Protein AF-A0A4D9D2J3-F1 (afdb_monomer)

Organism: NCBI:txid1027361

Mean predicted aligned error: 10.5 Å

Solvent-accessible surface area (backbone atoms only — not comparable to full-atom values): 19963 Å² total; per-residue (Å²): 134,83,70,58,19,51,75,36,58,69,88,60,53,42,81,40,73,43,77,56,93,74,85,77,64,80,55,57,46,27,25,31,37,77,36,53,56,81,37,70,66,39,41,37,40,51,75,71,68,57,60,50,67,75,36,67,41,36,35,30,20,54,47,17,19,71,40,73,66,21,34,33,39,65,46,96,87,52,28,35,35,34,44,51,47,62,33,65,68,32,70,39,62,64,57,64,56,72,51,42,50,38,27,37,41,32,27,48,50,58,59,78,52,44,66,56,41,46,21,52,43,40,42,71,42,40,26,32,44,34,40,24,40,52,88,69,37,67,73,68,52,74,73,31,63,59,76,73,35,73,62,57,47,47,51,36,45,50,52,8,23,17,58,58,57,54,30,77,70,51,50,76,45,81,45,76,45,42,72,56,42,58,72,73,42,39,55,80,78,49,31,84,64,85,64,95,71,85,62,99,51,58,52,44,38,39,42,34,31,56,52,74,82,60,83,89,78,45,98,79,68,76,87,36,38,79,91,71,65,73,66,85,60,85,78,72,92,76,66,93,78,55,85,60,46,61,35,56,64,32,36,39,39,36,39,47,24,90,79,39,67,47,83,64,64,52,56,50,54,41,45,77,69,63,31,45,67,26,38,94,54,94,66,89,67,54,61,82,57,42,51,62,52,52,50,54,53,51,51,51,55,52,50,53,49,52,51,55,47,54,54,55,53,57,69,69,68,62,80,76,85,80,73,82,78,79,81,85,79,86,84,79,88,83,88,84,80,87,82,83,90,86,134

Nearest PDB structures (foldseek):
  5o96-assembly4_G  TM=7.467E-01  e=1.071E-14  Legionella pneumophila
  5vm8-assembly3_A  TM=7.515E-01  e=1.394E-13  Neisseria gonorrhoeae
  4e8b-assembly1_A  TM=7.123E-01  e=2.012E-13  Escherichia coli K-12
  1vhy-assembly3_A  TM=7.040E-01  e=5.348E-13  Haemophilus influenzae
  1vhy-assembly3_B  TM=6.504E-01  e=7.866E-12  Haemophilus influenzae

Structure (mmCIF, N/CA/C/O backbone):
data_AF-A0A4D9D2J3-F1
#
_entry.id   AF-A0A4D9D2J3-F1
#
loop_
_atom_site.group_PDB
_atom_site.id
_atom_site.type_symbol
_atom_site.label_atom_id
_atom_site.label_alt_id
_atom_site.label_comp_id
_atom_site.label_asym_id
_atom_site.label_entity_id
_atom_site.label_seq_id
_atom_site.pdbx_PDB_ins_code
_atom_site.Cartn_x
_atom_site.Cartn_y
_atom_site.Cartn_z
_atom_site.occupancy
_atom_site.B_iso_or_equiv
_atom_site.auth_seq_id
_atom_site.auth_comp_id
_atom_site.auth_asym_id
_atom_site.auth_atom_id
_atom_site.pdbx_PDB_model_num
ATOM 1 N N . MET A 1 1 ? -18.167 -6.801 2.656 1.00 57.78 1 MET A N 1
ATOM 2 C CA . MET A 1 1 ? -16.837 -7.215 3.155 1.00 57.78 1 MET A CA 1
ATOM 3 C C . MET A 1 1 ? -16.799 -6.984 4.656 1.00 57.78 1 MET A C 1
ATOM 5 O O . MET A 1 1 ? -17.321 -5.958 5.062 1.00 57.78 1 MET A O 1
ATOM 9 N N . ARG A 1 2 ? -16.289 -7.925 5.466 1.00 77.00 2 ARG A N 1
ATOM 10 C CA . ARG A 1 2 ? -16.087 -7.748 6.919 1.00 77.00 2 ARG A CA 1
ATOM 11 C C . ARG A 1 2 ? -14.792 -6.954 7.118 1.00 77.00 2 ARG A C 1
ATOM 13 O O . ARG A 1 2 ? -13.753 -7.435 6.681 1.00 77.00 2 ARG A O 1
ATOM 20 N N . LEU A 1 3 ? -14.854 -5.759 7.706 1.00 79.06 3 LEU A N 1
ATOM 21 C CA . LEU A 1 3 ? -13.655 -4.995 8.048 1.00 79.06 3 LEU A CA 1
ATOM 22 C C . LEU A 1 3 ? -12.942 -5.737 9.181 1.00 79.06 3 LEU A C 1
ATOM 24 O O . LEU A 1 3 ? -13.585 -6.164 10.141 1.00 79.06 3 LEU A O 1
ATOM 28 N N . ASN A 1 4 ? -11.631 -5.934 9.051 1.00 86.44 4 ASN A N 1
ATOM 29 C CA . ASN A 1 4 ? -10.834 -6.577 10.096 1.00 86.44 4 ASN A CA 1
ATOM 30 C C . ASN A 1 4 ? -10.580 -5.593 11.249 1.00 86.44 4 ASN A C 1
ATOM 32 O O . ASN A 1 4 ? -10.653 -5.980 12.413 1.00 86.44 4 ASN A O 1
ATOM 36 N N . ARG A 1 5 ? -10.355 -4.313 10.922 1.00 94.50 5 ARG A N 1
ATOM 37 C CA . ARG A 1 5 ? -10.185 -3.214 11.878 1.00 94.50 5 ARG A CA 1
ATOM 38 C C . ARG A 1 5 ? -10.908 -1.952 11.405 1.00 94.50 5 ARG A C 1
ATOM 40 O O . ARG A 1 5 ? -10.785 -1.564 10.243 1.00 94.50 5 ARG A O 1
ATOM 47 N N . LEU A 1 6 ? -11.640 -1.305 12.308 1.00 95.94 6 LEU A N 1
ATOM 48 C CA . LEU A 1 6 ? -12.202 0.029 12.082 1.00 95.94 6 LEU A CA 1
ATOM 49 C C . LEU A 1 6 ? -11.095 1.066 12.280 1.00 95.94 6 LEU A C 1
ATOM 51 O O . LEU A 1 6 ? -10.394 1.021 13.288 1.00 95.94 6 LEU A O 1
ATOM 55 N N . LEU A 1 7 ? -10.923 1.969 11.324 1.00 96.69 7 LEU A N 1
ATOM 56 C CA . LEU A 1 7 ? -9.865 2.974 11.366 1.00 96.69 7 LEU A CA 1
ATOM 57 C C . LEU A 1 7 ? -10.453 4.377 11.520 1.00 96.69 7 LEU A C 1
ATOM 59 O O . LEU A 1 7 ? -11.546 4.662 11.019 1.00 96.69 7 LEU A O 1
ATOM 63 N N . PHE A 1 8 ? -9.711 5.215 12.236 1.00 96.19 8 PHE A N 1
ATOM 64 C CA . PHE A 1 8 ? -10.086 6.577 12.600 1.00 96.19 8 PHE A CA 1
ATOM 65 C C . PHE A 1 8 ? -8.920 7.523 12.340 1.00 96.19 8 PHE A C 1
ATOM 67 O O . PHE A 1 8 ? -7.763 7.144 12.539 1.00 96.19 8 PHE A O 1
ATOM 74 N N . GLU A 1 9 ? -9.215 8.744 11.914 1.00 95.00 9 GLU A N 1
ATOM 75 C CA . GLU A 1 9 ? -8.243 9.834 11.973 1.00 95.00 9 GLU A CA 1
ATOM 76 C C . GLU A 1 9 ? -8.083 10.302 13.431 1.00 95.00 9 GLU A C 1
ATOM 78 O O . GLU A 1 9 ? -8.965 10.091 14.271 1.00 95.00 9 GLU A O 1
ATOM 83 N N . ALA A 1 10 ? -6.948 10.921 13.759 1.00 93.31 10 ALA A N 1
ATOM 84 C CA . ALA A 1 10 ? -6.666 11.355 15.129 1.00 93.31 10 ALA A CA 1
ATOM 85 C C . ALA A 1 10 ? -7.675 12.410 15.618 1.00 93.31 10 ALA A C 1
ATOM 87 O O . ALA A 1 10 ? -8.034 12.431 16.792 1.00 93.31 10 ALA A O 1
ATOM 88 N N . GLU A 1 11 ? -8.180 13.242 14.708 1.00 93.25 11 GLU A N 1
ATOM 89 C CA . GLU A 1 11 ? -9.154 14.300 14.978 1.00 93.25 11 GLU A CA 1
ATOM 90 C C . GLU A 1 11 ? -10.554 13.755 15.305 1.00 93.25 11 GLU A C 1
ATOM 92 O O . GLU A 1 11 ? -11.378 14.471 15.870 1.00 93.25 11 GLU A O 1
ATOM 97 N N . GLU A 1 12 ? -10.835 12.489 14.977 1.00 94.50 12 GLU A N 1
ATOM 98 C CA . GLU A 1 12 ? -12.096 11.822 15.330 1.00 94.50 12 GLU A CA 1
ATOM 99 C C . GLU A 1 12 ? -12.101 11.311 16.784 1.00 94.50 12 GLU A C 1
ATOM 101 O O . GLU A 1 12 ? -13.145 10.904 17.309 1.00 94.50 12 GLU A O 1
ATOM 106 N N . ILE A 1 13 ? -10.938 11.320 17.445 1.00 93.94 13 ILE A N 1
ATOM 107 C CA . ILE A 1 13 ? -10.749 10.798 18.796 1.00 93.94 13 ILE A CA 1
ATOM 108 C C . ILE A 1 13 ? -11.082 11.881 19.822 1.00 93.94 13 ILE A C 1
ATOM 110 O O . ILE A 1 13 ? -10.427 12.916 19.913 1.00 93.94 13 ILE A O 1
ATOM 114 N N . ASN A 1 14 ? -12.086 11.610 20.653 1.00 93.00 14 ASN A N 1
ATOM 115 C CA . ASN A 1 14 ? -12.461 12.458 21.777 1.00 93.00 14 ASN A CA 1
ATOM 116 C C . ASN A 1 14 ? -11.801 11.936 23.056 1.00 93.00 14 ASN A C 1
ATOM 118 O O . ASN A 1 14 ? -11.815 10.733 23.321 1.00 93.00 14 ASN A O 1
ATOM 122 N N . LEU A 1 15 ? -11.258 12.840 23.869 1.00 90.06 15 LEU A N 1
ATOM 123 C CA . LEU A 1 15 ? -10.595 12.499 25.127 1.00 90.06 15 LEU A CA 1
ATOM 124 C C . LEU A 1 15 ? -11.537 12.737 26.304 1.00 90.06 15 LEU A C 1
ATOM 126 O O . LEU A 1 15 ? -12.191 13.775 26.404 1.00 90.06 15 LEU A O 1
ATOM 130 N N . THR A 1 16 ? -11.605 11.764 27.206 1.00 85.44 16 THR A N 1
ATOM 131 C CA . THR A 1 16 ? -12.372 11.863 28.449 1.00 85.44 16 THR A CA 1
ATOM 132 C C . THR A 1 16 ? -11.492 11.485 29.627 1.00 85.44 16 THR A C 1
ATOM 134 O O . THR A 1 16 ? -10.789 10.479 29.588 1.00 85.44 16 THR A O 1
ATOM 137 N N . LEU A 1 17 ? -11.526 12.279 30.694 1.00 76.00 17 LEU A N 1
ATOM 138 C CA . LEU A 1 17 ? -10.825 11.939 31.928 1.00 76.00 17 LEU A CA 1
ATOM 139 C C . LEU A 1 17 ? -11.629 10.864 32.660 1.00 76.00 17 LEU A C 1
ATOM 141 O O . LEU A 1 17 ? -12.773 11.104 33.057 1.00 76.00 17 LEU A O 1
ATOM 145 N N . ARG A 1 18 ? -11.047 9.678 32.867 1.00 62.19 18 ARG A N 1
ATOM 146 C CA . ARG A 1 18 ? -11.613 8.748 33.847 1.00 62.19 18 ARG A CA 1
ATOM 147 C C . ARG A 1 18 ? -11.320 9.295 35.237 1.00 62.19 18 ARG A C 1
ATOM 149 O O . ARG A 1 18 ? -10.161 9.412 35.627 1.00 62.19 18 ARG A O 1
ATOM 156 N N . ASN A 1 19 ? -12.370 9.604 35.997 1.00 53.84 19 ASN A N 1
ATOM 157 C CA . ASN A 1 19 ? -12.210 9.874 37.422 1.00 53.84 19 ASN A CA 1
ATOM 158 C C . ASN A 1 19 ? -11.648 8.609 38.092 1.00 53.84 19 ASN A C 1
ATOM 160 O O . ASN A 1 19 ? -12.265 7.545 37.960 1.00 53.84 19 ASN A O 1
ATOM 164 N N . PRO A 1 20 ? -10.502 8.689 38.790 1.00 53.62 20 PRO A N 1
ATOM 165 C CA . PRO A 1 20 ? -9.948 7.539 39.487 1.00 53.62 20 PRO A CA 1
ATOM 166 C C . PRO A 1 20 ? -10.942 7.113 40.568 1.00 53.62 20 PRO A C 1
ATOM 168 O O . PRO A 1 20 ? -11.231 7.886 41.481 1.00 53.62 20 PRO A O 1
ATOM 171 N N . GLN A 1 21 ? -11.475 5.891 40.478 1.00 53.75 21 GLN A N 1
ATOM 172 C CA . GLN A 1 21 ? -12.415 5.391 41.487 1.00 53.75 21 GLN A CA 1
ATOM 173 C C . GLN A 1 21 ? -11.768 5.159 42.866 1.00 53.75 21 GLN A C 1
ATOM 175 O O . GLN A 1 21 ? -12.504 4.977 43.824 1.00 53.75 21 GLN A O 1
ATOM 180 N N . ASP A 1 22 ? -10.440 5.287 43.011 1.00 49.44 22 ASP A N 1
ATOM 181 C CA . ASP A 1 22 ? -9.731 4.961 44.262 1.00 49.44 22 ASP A CA 1
ATOM 182 C C . ASP A 1 22 ? -8.703 6.012 44.743 1.00 49.44 22 ASP A C 1
ATOM 184 O O . ASP A 1 22 ? -7.810 5.705 45.533 1.00 49.44 22 ASP A O 1
ATOM 188 N N . GLY A 1 23 ? -8.795 7.275 44.306 1.00 50.81 23 GLY A N 1
ATOM 189 C CA . GLY A 1 23 ? -8.041 8.388 44.921 1.00 50.81 23 GLY A CA 1
ATOM 190 C C . GLY A 1 23 ? -6.502 8.293 44.885 1.00 50.81 23 GLY A C 1
ATOM 191 O O . GLY A 1 23 ? -5.824 9.059 45.570 1.00 50.81 23 GLY A O 1
ATOM 192 N N . ARG A 1 24 ? -5.929 7.375 44.098 1.00 47.59 24 ARG A N 1
ATOM 193 C CA . ARG A 1 24 ? -4.485 7.246 43.856 1.00 47.59 24 ARG A CA 1
ATOM 194 C C . ARG A 1 24 ? -4.234 6.978 42.376 1.00 47.59 24 ARG A C 1
ATOM 196 O O . ARG A 1 24 ? -4.171 5.833 41.947 1.00 47.59 24 ARG A O 1
ATOM 203 N N . GLY A 1 25 ? -4.113 8.048 41.606 1.00 52.22 25 GLY A N 1
ATOM 204 C CA . GLY A 1 25 ? -3.738 8.007 40.197 1.00 52.22 25 GLY A CA 1
ATOM 205 C C . GLY A 1 25 ? -4.089 9.323 39.521 1.00 52.22 25 GLY A C 1
ATOM 206 O O . GLY A 1 25 ? -5.173 9.858 39.752 1.00 52.22 25 GLY A O 1
ATOM 207 N N . GLU A 1 26 ? -3.174 9.858 38.716 1.00 56.34 26 GLU A N 1
ATOM 208 C CA . GLU A 1 26 ? -3.523 10.867 37.716 1.00 56.34 26 GLU A CA 1
ATOM 209 C C . GLU A 1 26 ? -4.614 10.261 36.818 1.00 56.34 26 GLU A C 1
ATOM 211 O O . GLU A 1 26 ? -4.520 9.091 36.441 1.00 56.34 26 GLU A O 1
ATOM 216 N N . GLY A 1 27 ? -5.701 10.995 36.564 1.00 58.62 27 GLY A N 1
ATOM 217 C CA . GLY A 1 27 ? -6.809 10.481 35.757 1.00 58.62 27 GLY A CA 1
ATOM 218 C C . GLY A 1 27 ? -6.306 10.104 34.367 1.00 58.62 27 GLY A C 1
ATOM 219 O O . GLY A 1 27 ? -5.866 10.973 33.621 1.00 58.62 27 GLY A O 1
ATOM 220 N N . GLU A 1 28 ? -6.344 8.817 34.027 1.00 67.69 28 GLU A N 1
ATOM 221 C CA . GLU A 1 28 ? -5.882 8.347 32.723 1.00 67.69 28 GLU A CA 1
ATOM 222 C C . GLU A 1 28 ? -6.886 8.800 31.649 1.00 67.69 28 GLU A C 1
ATOM 224 O O . GLU A 1 28 ? -8.086 8.503 31.725 1.00 67.69 28 GLU A O 1
ATOM 229 N N . GLU A 1 29 ? -6.410 9.571 30.668 1.00 82.56 29 GLU A N 1
ATOM 230 C CA . GLU A 1 29 ? -7.225 10.016 29.540 1.00 82.56 29 GLU A CA 1
ATOM 231 C C . GLU A 1 29 ? -7.655 8.814 28.696 1.00 82.56 29 GLU A C 1
ATOM 233 O O . GLU A 1 29 ? -6.836 8.076 28.143 1.00 82.56 29 GLU A O 1
ATOM 238 N N . SER A 1 30 ? -8.967 8.626 28.575 1.00 87.12 30 SER A N 1
ATOM 239 C CA . SER A 1 30 ? -9.557 7.577 27.761 1.00 87.12 30 SER A CA 1
ATOM 240 C C . SER A 1 30 ? -10.047 8.130 26.426 1.00 87.12 30 SER A C 1
ATOM 242 O O . SER A 1 30 ? -10.788 9.116 26.380 1.00 87.12 30 SER A O 1
ATOM 244 N N . ALA A 1 31 ? -9.647 7.462 25.345 1.00 92.62 31 ALA A N 1
ATOM 245 C CA . ALA A 1 31 ? -10.065 7.742 23.980 1.00 92.62 31 ALA A CA 1
ATOM 246 C C . ALA A 1 31 ? -11.452 7.150 23.687 1.00 92.62 31 ALA A C 1
ATOM 248 O O . ALA A 1 31 ? -11.708 5.969 23.943 1.00 92.62 31 ALA A O 1
ATOM 249 N N . ILE A 1 32 ? -12.334 7.968 23.115 1.00 94.00 32 ILE A N 1
ATOM 250 C CA . ILE A 1 32 ? -13.683 7.590 22.689 1.00 94.00 32 ILE A CA 1
ATOM 251 C C . ILE A 1 32 ? -13.938 8.119 21.276 1.00 94.00 32 ILE A C 1
ATOM 253 O O . ILE A 1 32 ? -13.616 9.264 20.969 1.00 94.00 32 ILE A O 1
ATOM 257 N N . VAL A 1 33 ? -14.585 7.318 20.431 1.00 96.31 33 VAL A N 1
ATOM 258 C CA . VAL A 1 33 ? -15.135 7.780 19.146 1.00 96.31 33 VAL A CA 1
ATOM 259 C C . VAL A 1 33 ? -16.652 7.725 19.191 1.00 96.31 33 VAL A C 1
ATOM 261 O O . VAL A 1 33 ? -17.222 6.776 19.730 1.00 96.31 33 VAL A O 1
ATOM 264 N N . ARG A 1 34 ? -17.306 8.733 18.609 1.00 96.69 34 ARG A N 1
ATOM 265 C CA . ARG A 1 34 ? -18.761 8.792 18.452 1.00 96.69 34 ARG A CA 1
ATOM 266 C C . ARG A 1 34 ? -19.104 8.888 16.977 1.00 96.69 34 ARG A C 1
ATOM 268 O O . ARG A 1 34 ? -18.645 9.799 16.297 1.00 96.69 34 ARG A O 1
ATOM 275 N N . LEU A 1 35 ? -19.902 7.948 16.496 1.00 97.19 35 LEU A N 1
ATOM 276 C CA . LEU A 1 35 ? -20.314 7.858 15.105 1.00 97.19 35 LEU A CA 1
ATOM 277 C C . LEU A 1 35 ? -21.832 7.955 15.012 1.00 97.19 35 LEU A C 1
ATOM 279 O O . LEU A 1 35 ? -22.554 7.232 15.703 1.00 97.19 35 LEU A O 1
ATOM 283 N N . GLY A 1 36 ? -22.310 8.810 14.111 1.00 96.81 36 GLY A N 1
ATOM 284 C CA . GLY A 1 36 ? -23.733 8.890 13.799 1.00 96.81 36 GLY A CA 1
ATOM 285 C C . GLY A 1 36 ? -24.259 7.579 13.206 1.00 96.81 36 GLY A C 1
ATOM 286 O O . GLY A 1 36 ? -23.513 6.798 12.612 1.00 96.81 36 GLY A O 1
ATOM 287 N N . GLN A 1 37 ? -25.568 7.351 13.319 1.00 94.62 37 GLN A N 1
ATOM 288 C CA . GLN A 1 37 ? -26.230 6.122 12.851 1.00 94.62 37 GLN A CA 1
ATOM 289 C C . GLN A 1 37 ? -26.005 5.799 11.358 1.00 94.62 37 GLN A C 1
ATOM 291 O O . GLN A 1 37 ? -26.073 4.631 10.953 1.00 94.62 37 GLN A O 1
ATOM 296 N N . ASP A 1 38 ? -25.747 6.829 10.547 1.00 94.56 38 ASP A N 1
ATOM 297 C CA . ASP A 1 38 ? -25.561 6.723 9.102 1.00 94.56 38 ASP A CA 1
ATOM 298 C C . ASP A 1 38 ? -24.092 6.539 8.692 1.00 94.56 38 ASP A C 1
ATOM 300 O O . ASP A 1 38 ? -23.840 6.183 7.540 1.00 94.56 38 ASP A O 1
ATOM 304 N N . ASP A 1 39 ? -23.133 6.686 9.617 1.00 95.56 39 ASP A N 1
ATOM 305 C CA . ASP A 1 39 ? -21.707 6.468 9.350 1.00 95.56 39 ASP A CA 1
ATOM 306 C C . ASP A 1 39 ? -21.463 5.029 8.865 1.00 95.56 39 ASP A C 1
ATOM 308 O O . ASP A 1 39 ? -21.956 4.054 9.445 1.00 95.56 39 ASP A O 1
ATOM 312 N N . ALA A 1 40 ? -20.682 4.872 7.793 1.00 92.94 40 ALA A N 1
ATOM 313 C CA . ALA A 1 40 ? -20.425 3.573 7.178 1.00 92.94 40 ALA A CA 1
ATOM 314 C C . ALA A 1 40 ? -19.816 2.556 8.163 1.00 92.94 40 ALA A C 1
ATOM 316 O O . ALA A 1 40 ? -20.159 1.371 8.113 1.00 92.94 40 ALA A O 1
ATOM 317 N N . ARG A 1 41 ? -18.966 3.003 9.096 1.00 95.06 41 ARG A N 1
ATOM 318 C CA . ARG A 1 41 ? -18.374 2.174 10.157 1.00 95.06 41 ARG A CA 1
ATOM 319 C C . ARG A 1 41 ? -19.432 1.776 11.182 1.00 95.06 41 ARG A C 1
ATOM 321 O O . ARG A 1 41 ? -19.514 0.596 11.515 1.00 95.06 41 ARG A O 1
ATOM 328 N N . ALA A 1 42 ? -20.302 2.690 11.614 1.00 96.31 42 ALA A N 1
ATOM 329 C CA . ALA A 1 42 ? -21.421 2.350 12.502 1.00 96.31 42 ALA A CA 1
ATOM 330 C C . ALA A 1 42 ? -22.364 1.327 11.845 1.00 96.31 42 ALA A C 1
ATOM 332 O O . 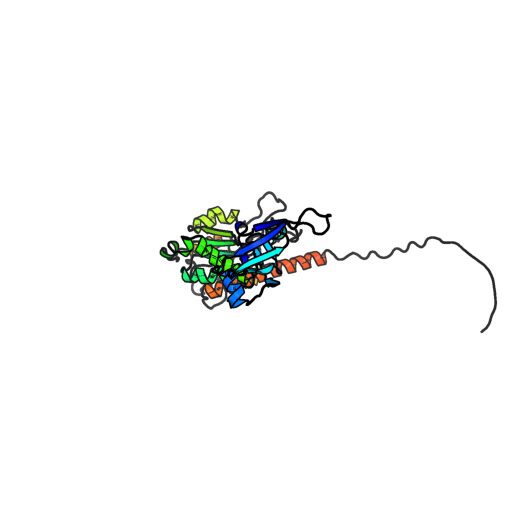ALA A 1 42 ? -22.680 0.280 12.422 1.00 96.31 42 ALA A O 1
ATOM 333 N N . GLN A 1 43 ? -22.735 1.548 10.582 1.00 95.25 43 GLN A N 1
ATOM 334 C CA . GLN A 1 43 ? -23.522 0.584 9.816 1.00 95.25 43 GLN A CA 1
ATOM 335 C C . GLN A 1 43 ? -22.812 -0.768 9.680 1.00 95.25 43 GLN A C 1
ATOM 337 O O . GLN A 1 43 ? -23.472 -1.808 9.741 1.00 95.25 43 GLN A O 1
ATOM 342 N N . HIS A 1 44 ? -21.487 -0.771 9.528 1.00 94.00 44 HIS A N 1
ATOM 343 C CA . HIS A 1 44 ? -20.680 -1.983 9.482 1.00 94.00 44 HIS A CA 1
ATOM 344 C C . HIS A 1 44 ? -20.755 -2.774 10.794 1.00 94.00 44 HIS A C 1
ATOM 346 O O . HIS A 1 44 ? -21.067 -3.969 10.772 1.00 94.00 44 HIS A O 1
ATOM 352 N N . VAL A 1 45 ? -20.543 -2.112 11.936 1.00 95.94 45 VAL A N 1
ATOM 353 C CA . VAL A 1 45 ? -20.646 -2.734 13.265 1.00 95.94 45 VAL A CA 1
ATOM 354 C C . VAL A 1 45 ? -22.044 -3.314 13.484 1.00 95.94 45 VAL A C 1
ATOM 356 O O . VAL A 1 45 ? -22.176 -4.469 13.890 1.00 95.94 45 VAL A O 1
ATOM 359 N N . ARG A 1 46 ? -23.094 -2.570 13.119 1.00 95.44 46 ARG A N 1
ATOM 360 C CA . ARG A 1 46 ? -24.488 -2.997 13.307 1.00 95.44 46 ARG A CA 1
ATOM 361 C C . ARG A 1 46 ? -24.914 -4.130 12.374 1.00 95.44 46 ARG A C 1
ATOM 363 O O . ARG A 1 46 ? -25.489 -5.119 12.816 1.00 95.44 46 ARG A O 1
ATOM 370 N N . LYS A 1 47 ? -24.695 -3.978 11.065 1.00 94.75 47 LYS A N 1
ATOM 371 C CA . LYS A 1 47 ? -25.280 -4.859 10.036 1.00 94.75 47 LYS A CA 1
ATOM 372 C C . LYS A 1 47 ? -24.382 -6.049 9.701 1.00 94.75 47 LYS A C 1
ATOM 374 O O . LYS A 1 47 ? -24.894 -7.132 9.412 1.00 94.75 47 LYS A O 1
ATOM 379 N N . VAL A 1 48 ? -23.061 -5.851 9.723 1.00 94.06 48 VAL A N 1
ATOM 380 C CA . VAL A 1 48 ? -22.080 -6.867 9.310 1.00 94.06 48 VAL A CA 1
ATOM 381 C C . VAL A 1 48 ? -21.495 -7.593 10.513 1.00 94.06 48 VAL A C 1
ATOM 383 O O . VAL A 1 48 ? -21.553 -8.820 10.546 1.00 94.06 48 VAL A O 1
ATOM 386 N N . LEU A 1 49 ? -20.963 -6.864 11.502 1.00 94.06 49 LEU A N 1
ATOM 387 C CA . LEU A 1 49 ? -20.429 -7.485 12.723 1.00 94.06 49 LEU A CA 1
ATOM 388 C C . LEU A 1 49 ? -21.541 -7.934 13.676 1.00 94.06 49 LEU A C 1
ATOM 390 O O . LEU A 1 49 ? -21.344 -8.900 14.405 1.00 94.06 49 LEU A O 1
ATOM 394 N N . ARG A 1 50 ? -22.710 -7.277 13.622 1.00 95.44 50 ARG A N 1
ATOM 395 C CA . ARG A 1 50 ? -23.871 -7.523 14.496 1.00 95.44 50 ARG A CA 1
ATOM 396 C C . ARG A 1 50 ? -23.527 -7.404 15.985 1.00 95.44 50 ARG A C 1
ATOM 398 O O . ARG A 1 50 ? -24.121 -8.103 16.805 1.00 95.44 50 ARG A O 1
ATOM 405 N N . ALA A 1 51 ? -22.576 -6.528 16.306 1.00 96.31 51 ALA A N 1
ATOM 406 C CA . ALA A 1 51 ? -22.104 -6.313 17.667 1.00 96.31 51 ALA A CA 1
ATOM 407 C C . ALA A 1 51 ? -23.1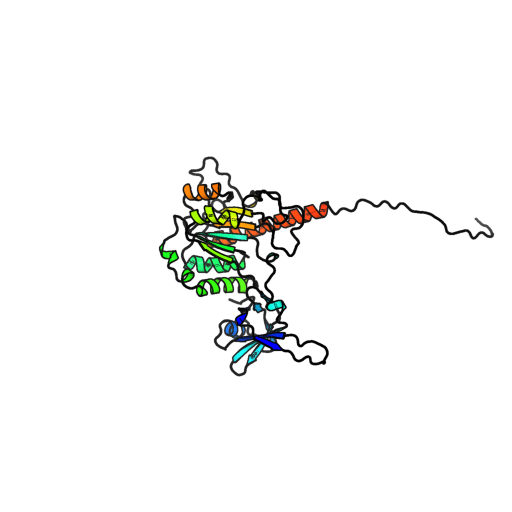25 -5.506 18.484 1.00 96.31 51 ALA A C 1
ATOM 409 O O . ALA A 1 51 ? -23.724 -4.544 17.988 1.00 96.31 51 ALA A O 1
ATOM 410 N N . LYS A 1 52 ? -23.316 -5.909 19.735 1.00 96.50 52 LYS A N 1
ATOM 411 C CA 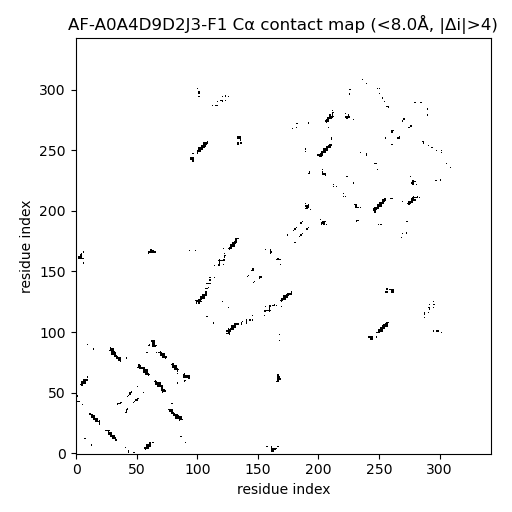. LYS A 1 52 ? -24.214 -5.304 20.721 1.00 96.50 52 LYS A CA 1
ATOM 412 C C . LYS A 1 52 ? -23.420 -4.461 21.719 1.00 96.50 52 LYS A C 1
ATOM 414 O O . LYS A 1 52 ? -22.199 -4.548 21.783 1.00 96.50 52 LYS A O 1
ATOM 419 N N . THR A 1 53 ? -24.125 -3.660 22.515 1.00 97.38 53 THR A N 1
ATOM 420 C CA . THR A 1 53 ? -23.507 -2.944 23.638 1.00 97.38 53 THR A CA 1
ATOM 421 C C . THR A 1 53 ? -22.805 -3.934 24.570 1.00 97.38 53 THR A C 1
ATOM 423 O O . THR A 1 53 ? -23.405 -4.934 24.964 1.00 97.38 53 THR A O 1
ATOM 426 N N . GLY A 1 54 ? -21.548 -3.648 24.905 1.00 96.44 54 GLY A N 1
ATOM 427 C CA . GLY A 1 54 ? -20.672 -4.509 25.701 1.00 96.44 54 GLY A CA 1
ATOM 428 C C . GLY A 1 54 ? -19.768 -5.440 24.885 1.00 96.44 54 GLY A C 1
ATOM 429 O O . GLY A 1 54 ? -18.812 -5.965 25.450 1.00 96.44 54 GLY A O 1
ATOM 430 N N . ASP A 1 55 ? -20.013 -5.622 23.583 1.00 97.19 55 ASP A N 1
ATOM 431 C CA . ASP A 1 55 ? -19.110 -6.391 22.720 1.00 97.19 55 ASP A CA 1
ATOM 432 C C . ASP A 1 55 ? -17.819 -5.608 22.431 1.00 97.19 55 ASP A C 1
ATOM 434 O O . ASP A 1 55 ? -17.791 -4.376 22.447 1.00 97.19 55 ASP A O 1
ATOM 438 N N . GLU A 1 56 ? -16.748 -6.331 22.107 1.00 96.25 56 GLU A N 1
ATOM 439 C CA . GLU A 1 56 ? -15.460 -5.751 21.727 1.00 96.25 56 GLU A CA 1
ATOM 440 C C . GLU A 1 56 ? -15.247 -5.788 20.208 1.00 96.25 56 GLU A C 1
ATOM 442 O O . GLU A 1 56 ? -15.527 -6.784 19.532 1.00 96.25 56 GLU A O 1
ATOM 447 N N . VAL A 1 57 ? -14.694 -4.703 19.664 1.00 95.81 57 VAL A N 1
ATOM 448 C CA . VAL A 1 57 ? -14.289 -4.597 18.258 1.00 95.81 57 VAL A CA 1
ATOM 449 C C . VAL A 1 57 ? -12.851 -4.104 18.123 1.00 95.81 57 VAL A C 1
ATOM 451 O O . VAL A 1 57 ? -12.325 -3.371 18.962 1.00 95.81 57 VAL A O 1
ATOM 454 N N . ARG A 1 58 ? -12.211 -4.490 17.015 1.00 95.75 58 ARG A N 1
ATOM 455 C CA . ARG A 1 58 ? -10.861 -4.037 16.672 1.00 95.75 58 ARG A CA 1
ATOM 456 C C . ARG A 1 58 ? -10.910 -2.663 16.024 1.00 95.75 58 ARG A C 1
ATOM 458 O O . ARG A 1 58 ? -11.581 -2.469 15.008 1.00 95.75 58 ARG A O 1
ATOM 465 N N . VAL A 1 59 ? -10.127 -1.745 16.570 1.00 96.06 59 VAL A N 1
ATOM 466 C CA . VAL A 1 59 ? -10.023 -0.353 16.137 1.00 96.06 59 VAL A CA 1
ATOM 467 C C . VAL A 1 59 ? -8.566 0.082 15.990 1.00 96.06 59 VAL A C 1
ATOM 469 O O . VAL A 1 59 ? -7.650 -0.569 16.499 1.00 96.06 59 VAL A O 1
ATOM 472 N N . GLY A 1 60 ? -8.316 1.183 15.301 1.00 95.38 60 GLY A N 1
ATOM 473 C CA . GLY A 1 60 ? -6.998 1.803 15.257 1.00 95.38 60 GLY A CA 1
ATOM 474 C C . GLY A 1 60 ? -7.072 3.244 14.791 1.00 95.38 60 GLY A C 1
ATOM 475 O O . GLY A 1 60 ? -8.039 3.637 14.143 1.00 95.38 60 GLY A O 1
ATOM 476 N N . VAL A 1 61 ? -6.043 4.009 15.129 1.00 96.44 61 VAL A N 1
ATOM 477 C CA . VAL A 1 61 ? -5.871 5.383 14.657 1.00 96.44 61 VAL A CA 1
ATOM 478 C C . VAL A 1 61 ? -4.861 5.365 13.519 1.00 96.44 61 VAL A C 1
ATOM 480 O O . VAL A 1 61 ? -3.816 4.725 13.622 1.00 96.44 61 VAL A O 1
ATOM 483 N N . LEU A 1 62 ? -5.182 6.019 12.409 1.00 96.44 62 LEU A N 1
ATOM 484 C CA . LEU A 1 62 ? -4.313 6.112 11.240 1.00 96.44 62 LEU A CA 1
ATOM 485 C C . LEU A 1 62 ? -3.036 6.873 11.610 1.00 96.44 62 LEU A C 1
ATOM 487 O O . LEU A 1 62 ? -3.092 7.928 12.230 1.00 96.44 62 LEU A O 1
ATOM 491 N N . ASN A 1 63 ? -1.878 6.307 11.261 1.00 94.88 63 ASN A N 1
ATOM 492 C CA . ASN A 1 63 ? -0.564 6.727 11.761 1.00 94.88 63 ASN A CA 1
ATOM 493 C C . ASN A 1 63 ? -0.491 6.834 13.288 1.00 94.88 63 ASN A C 1
ATOM 495 O O . ASN A 1 63 ? 0.305 7.603 13.814 1.00 94.88 63 ASN A O 1
ATOM 499 N N . GLY A 1 64 ? -1.294 6.040 13.988 1.00 92.19 64 GLY A N 1
ATOM 500 C CA . GLY A 1 64 ? -1.251 5.868 15.426 1.00 92.19 64 GLY A CA 1
ATOM 501 C C . GLY A 1 64 ? -1.256 4.389 15.798 1.00 92.19 64 GLY A C 1
ATOM 502 O O . GLY A 1 64 ? -0.918 3.496 15.006 1.00 92.19 64 GLY A O 1
ATOM 503 N N . GLY A 1 65 ? -1.655 4.130 17.034 1.00 91.56 65 GLY A N 1
ATOM 504 C CA . GLY A 1 65 ? -1.744 2.791 17.585 1.00 91.56 65 GLY A CA 1
ATOM 505 C C . GLY A 1 65 ? -3.019 2.044 17.220 1.00 91.56 65 GLY A C 1
ATOM 506 O O . GLY A 1 65 ? -3.935 2.525 16.549 1.00 91.56 65 GLY A O 1
ATOM 507 N N . ARG A 1 66 ? -3.075 0.813 17.718 1.00 92.06 66 ARG A N 1
ATOM 508 C CA . ARG A 1 66 ? -4.173 -0.133 17.517 1.00 92.06 66 ARG A CA 1
ATOM 509 C C . ARG A 1 66 ? -4.730 -0.541 18.873 1.00 92.06 66 ARG A C 1
ATOM 511 O O . ARG A 1 66 ? -3.975 -0.678 19.830 1.00 92.06 66 ARG A O 1
ATOM 518 N N . ASN A 1 67 ? -6.029 -0.808 18.932 1.00 91.25 67 ASN A N 1
ATOM 519 C CA . ASN A 1 67 ? -6.645 -1.488 20.065 1.00 91.25 67 ASN A CA 1
ATOM 520 C C . ASN A 1 67 ? -7.586 -2.582 19.549 1.00 91.25 67 ASN A C 1
ATOM 522 O O . ASN A 1 67 ? -8.428 -2.343 18.689 1.00 91.25 67 ASN A O 1
ATOM 526 N N . ASP A 1 68 ? -7.439 -3.797 20.064 1.00 91.69 68 ASP A N 1
ATOM 527 C CA . ASP A 1 68 ? -8.251 -4.947 19.660 1.00 91.69 68 ASP A CA 1
ATOM 528 C C . ASP A 1 68 ? -9.528 -5.134 20.485 1.00 91.69 68 ASP A C 1
ATOM 530 O O . ASP A 1 68 ? -10.304 -6.042 20.192 1.00 91.69 68 ASP A O 1
ATOM 534 N N . ARG A 1 69 ? -9.735 -4.289 21.498 1.00 93.50 69 ARG A N 1
ATOM 535 C CA . ARG A 1 69 ? -10.756 -4.424 22.540 1.00 93.50 69 ARG A CA 1
ATOM 536 C C . ARG A 1 69 ? -11.533 -3.130 22.786 1.00 93.50 69 ARG A C 1
ATOM 538 O O . ARG A 1 69 ? -11.810 -2.781 23.931 1.00 93.50 69 ARG A O 1
ATOM 545 N N . ALA A 1 70 ? -11.848 -2.369 21.738 1.00 95.06 70 ALA A N 1
ATOM 546 C CA . ALA A 1 70 ? -12.716 -1.210 21.925 1.00 95.06 70 ALA A CA 1
ATOM 547 C C . ALA A 1 70 ? -14.144 -1.671 22.218 1.00 95.06 70 ALA A C 1
ATOM 549 O O . ALA A 1 70 ? -14.697 -2.478 21.470 1.00 95.06 70 ALA A O 1
ATOM 550 N N . VAL A 1 71 ? -14.726 -1.156 23.298 1.00 96.94 71 VAL A N 1
ATOM 551 C CA . VAL A 1 71 ? -16.049 -1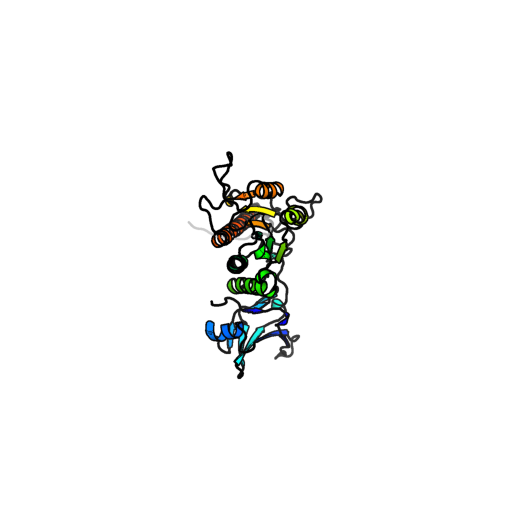.570 23.770 1.00 96.94 71 VAL A CA 1
ATOM 552 C C . VAL A 1 71 ? -17.124 -0.800 23.017 1.00 96.94 71 VAL A C 1
ATOM 554 O O . VAL A 1 71 ? -17.080 0.429 22.939 1.00 96.94 71 VAL A O 1
ATOM 557 N N . VAL A 1 72 ? -18.083 -1.539 22.467 1.00 97.75 72 VAL A N 1
ATOM 558 C CA . VAL A 1 72 ? -19.247 -1.018 21.752 1.00 97.75 72 VAL A CA 1
ATOM 559 C C . VAL A 1 72 ? -20.297 -0.530 22.740 1.00 97.75 72 VAL A C 1
ATOM 561 O O . VAL A 1 72 ? -20.688 -1.252 23.656 1.00 97.75 72 VAL A O 1
ATOM 564 N N . GLU A 1 73 ? -20.826 0.661 22.497 1.00 97.44 73 GLU A N 1
ATOM 565 C CA . GLU A 1 73 ? -21.994 1.202 23.180 1.00 97.44 73 GLU A CA 1
ATOM 566 C C . GLU A 1 73 ? -22.936 1.832 22.150 1.00 97.44 73 GLU A C 1
ATOM 568 O O . GLU A 1 73 ? -22.568 2.755 21.429 1.00 97.44 73 GLU A O 1
ATOM 573 N N . TRP A 1 74 ? -24.159 1.311 22.057 1.00 97.38 74 TRP A N 1
ATOM 574 C CA . TRP A 1 74 ? -25.218 1.893 21.236 1.00 97.38 74 TRP A CA 1
ATOM 575 C C . TRP A 1 74 ? -26.088 2.822 22.075 1.00 97.38 74 TRP A C 1
ATOM 577 O O . TRP A 1 74 ? -26.598 2.408 23.118 1.00 97.38 74 TRP A O 1
ATOM 587 N N . THR A 1 75 ? -26.300 4.047 21.600 1.00 96.38 75 THR A N 1
ATOM 588 C CA . THR A 1 75 ? -27.241 4.984 22.225 1.00 96.38 75 THR A CA 1
ATOM 589 C C . THR A 1 75 ? -28.685 4.655 21.838 1.00 96.38 75 THR A C 1
ATOM 591 O O . THR A 1 75 ? -28.938 3.966 20.846 1.00 96.38 75 THR A O 1
ATOM 594 N N . GLU A 1 76 ? -29.660 5.191 22.579 1.00 92.62 76 GLU A N 1
ATOM 595 C CA . GLU A 1 76 ? -31.085 5.070 22.221 1.00 92.62 76 GLU A CA 1
ATOM 596 C C . GLU A 1 76 ? -31.393 5.667 20.835 1.00 92.62 76 GLU A C 1
ATOM 598 O O . GLU A 1 76 ? -32.247 5.153 20.114 1.00 92.62 76 GLU A O 1
ATOM 603 N N . GLY A 1 77 ? -30.653 6.708 20.433 1.00 90.88 77 GLY A N 1
ATOM 604 C CA . GLY A 1 77 ? -30.740 7.333 19.109 1.00 90.88 77 GLY A CA 1
ATOM 605 C C . GLY A 1 77 ? -30.090 6.526 17.978 1.00 90.88 77 GLY A C 1
ATOM 606 O O . GLY A 1 77 ? -30.131 6.956 16.829 1.00 90.88 77 GLY A O 1
ATOM 607 N N . GLY A 1 78 ? -29.493 5.367 18.275 1.00 92.69 78 GLY A N 1
ATOM 608 C CA . GLY A 1 78 ? -28.841 4.504 17.287 1.00 92.69 78 GLY A CA 1
ATOM 609 C C . GLY A 1 78 ? -27.425 4.934 16.894 1.00 92.69 78 GLY A C 1
ATOM 610 O O . GLY A 1 78 ? -26.880 4.400 15.925 1.00 92.69 78 GLY A O 1
ATOM 611 N N . GLU A 1 79 ? -26.826 5.872 17.628 1.00 97.00 79 GLU A N 1
ATOM 612 C CA . GLU A 1 79 ? -25.425 6.266 17.463 1.00 97.00 79 GLU A CA 1
ATOM 613 C C . GLU A 1 79 ? -24.500 5.213 18.080 1.00 97.00 79 GLU A C 1
ATOM 615 O O . GLU A 1 79 ? -24.863 4.532 19.044 1.00 97.00 79 GLU A O 1
ATOM 620 N N . LEU A 1 80 ? -23.300 5.082 17.517 1.00 97.75 80 LEU A N 1
ATOM 621 C CA . LEU A 1 80 ? -22.276 4.165 18.001 1.00 97.75 80 LEU A CA 1
ATOM 622 C C . LEU A 1 80 ? -21.204 4.938 18.763 1.00 97.75 80 LEU A C 1
ATOM 624 O O . LEU A 1 80 ? -20.508 5.775 18.190 1.00 97.75 80 LEU A O 1
ATOM 628 N N . HIS A 1 81 ? -21.015 4.593 20.028 1.00 97.06 81 HIS A N 1
ATOM 629 C CA . HIS A 1 81 ? -19.873 5.002 20.828 1.00 97.06 81 HIS A CA 1
ATOM 630 C C . HIS A 1 81 ? -18.888 3.837 20.957 1.00 97.06 81 HIS A C 1
ATOM 632 O O . HIS A 1 81 ? -19.275 2.690 21.188 1.00 97.06 81 HIS A O 1
ATOM 638 N N . LEU A 1 82 ? -17.601 4.131 20.788 1.00 96.56 82 LEU A N 1
ATOM 639 C CA . LEU A 1 82 ? -16.515 3.168 20.945 1.00 96.56 82 LEU A CA 1
ATOM 640 C C . LEU A 1 82 ? -15.568 3.662 22.027 1.00 96.56 82 LEU A C 1
ATOM 642 O O . LEU A 1 82 ? -14.867 4.652 21.823 1.00 96.56 82 LEU A O 1
ATOM 646 N N . ALA A 1 83 ? -15.525 2.961 23.158 1.00 94.62 83 ALA A N 1
ATOM 647 C CA . ALA A 1 83 ? -14.555 3.230 24.212 1.00 94.62 83 ALA A CA 1
ATOM 648 C C . ALA A 1 83 ? -13.255 2.476 23.910 1.00 94.62 83 ALA A C 1
ATOM 650 O O . ALA A 1 83 ? -13.210 1.248 23.966 1.00 94.62 83 ALA A O 1
ATOM 651 N N . MET A 1 84 ? -12.192 3.208 23.581 1.00 91.38 84 MET A N 1
ATOM 652 C CA . MET A 1 84 ? -10.934 2.656 23.072 1.00 91.38 84 MET A CA 1
ATOM 653 C C . MET A 1 84 ? -9.839 2.543 24.144 1.00 91.38 84 MET A C 1
ATOM 655 O O . MET A 1 84 ? -8.702 2.217 23.816 1.00 91.38 84 MET A O 1
ATOM 659 N N . GLY A 1 85 ? -10.147 2.776 25.421 1.00 87.38 85 GLY A N 1
ATOM 660 C CA . GLY A 1 85 ? -9.161 2.677 26.505 1.00 87.38 85 GLY A CA 1
ATOM 661 C C . GLY A 1 85 ? -8.189 3.866 26.539 1.00 87.38 85 GLY A C 1
ATOM 662 O O . GLY A 1 85 ? -8.612 4.967 26.181 1.00 87.38 85 GLY A O 1
ATOM 663 N N . PRO A 1 86 ? -6.938 3.686 27.008 1.00 87.19 86 PRO A N 1
ATOM 664 C CA . PRO A 1 86 ? -5.961 4.771 27.146 1.00 87.19 86 PRO A CA 1
ATOM 665 C C . PRO A 1 86 ? -5.630 5.453 25.812 1.00 87.19 86 PRO A C 1
ATOM 667 O O . PRO A 1 86 ? -5.389 4.782 24.807 1.00 87.19 86 PRO A O 1
ATOM 670 N N . SER A 1 87 ? -5.593 6.788 25.801 1.00 86.25 87 SER A N 1
ATOM 671 C CA . SER A 1 87 ? -5.364 7.587 24.588 1.00 86.25 87 SER A CA 1
ATOM 672 C C . SER A 1 87 ? -3.921 7.522 24.084 1.00 86.25 87 SER A C 1
ATOM 674 O O . SER A 1 87 ? -3.693 7.388 22.882 1.00 86.25 87 SER A O 1
ATOM 676 N N . LEU A 1 88 ? -2.942 7.563 24.992 1.00 86.88 88 LEU A N 1
ATOM 677 C CA . LEU A 1 88 ? -1.520 7.654 24.658 1.00 86.88 88 LEU A CA 1
ATOM 678 C C . LEU A 1 88 ? -1.041 6.585 23.654 1.00 86.88 88 LEU A C 1
ATOM 680 O O . LEU A 1 88 ? -0.507 6.972 22.614 1.00 86.88 88 LEU A O 1
ATOM 684 N N . PRO A 1 89 ? -1.249 5.267 23.860 1.00 87.38 89 PRO A N 1
ATOM 685 C CA . PRO A 1 89 ? -0.793 4.258 22.901 1.00 87.38 89 PRO A CA 1
ATOM 686 C C . PRO A 1 89 ? -1.497 4.351 21.543 1.00 87.38 89 PRO A C 1
ATOM 688 O O . PRO A 1 89 ? -0.938 3.900 20.550 1.00 87.38 89 PRO A O 1
ATOM 691 N N . LEU A 1 90 ? -2.703 4.924 21.481 1.00 88.12 90 LEU A N 1
ATOM 692 C CA . LEU A 1 90 ? -3.471 5.085 20.245 1.00 88.12 90 LEU A CA 1
ATOM 693 C C . LEU A 1 90 ? -3.061 6.322 19.452 1.00 88.12 90 LEU A C 1
ATOM 695 O O . LEU A 1 90 ? -3.076 6.280 18.228 1.00 88.12 90 LEU A O 1
ATOM 699 N N . LEU A 1 91 ? -2.683 7.400 20.132 1.00 89.44 91 LEU A N 1
ATOM 700 C CA . LEU A 1 91 ? -2.325 8.674 19.505 1.00 89.44 91 LEU A CA 1
ATOM 701 C C . LEU A 1 91 ? -0.815 8.850 19.321 1.00 89.44 91 LEU A C 1
ATOM 703 O O . LEU A 1 91 ? -0.371 9.861 18.783 1.00 89.44 91 LEU A O 1
ATOM 707 N N . THR A 1 92 ? -0.020 7.867 19.745 1.00 88.50 92 THR A N 1
ATOM 708 C CA . THR A 1 92 ? 1.425 7.861 19.512 1.00 88.50 92 THR A CA 1
ATOM 709 C C . THR A 1 92 ? 1.719 7.368 18.095 1.00 88.50 92 THR A C 1
ATOM 711 O O . THR A 1 92 ? 1.308 6.253 17.752 1.00 88.50 92 THR A O 1
ATOM 714 N N . PRO A 1 93 ? 2.451 8.146 17.275 1.00 86.62 93 PRO A N 1
ATOM 715 C CA . PRO A 1 93 ? 2.858 7.700 15.955 1.00 86.62 93 PRO A CA 1
ATOM 716 C C . PRO A 1 93 ? 3.690 6.414 16.013 1.00 86.62 93 PRO A C 1
ATOM 718 O O . PRO A 1 93 ? 4.550 6.275 16.888 1.00 86.62 93 PRO A O 1
ATOM 721 N N . PRO A 1 94 ? 3.465 5.465 15.089 1.00 83.38 94 PRO A N 1
ATOM 722 C CA . PRO A 1 94 ? 4.245 4.241 15.022 1.00 83.38 94 PRO A CA 1
ATOM 723 C C . PRO A 1 94 ? 5.711 4.581 14.742 1.00 83.38 94 PRO A C 1
ATOM 725 O O . PRO A 1 94 ? 6.015 5.505 13.985 1.00 83.38 94 PRO A O 1
ATOM 728 N N . SER A 1 95 ? 6.632 3.807 15.322 1.00 82.88 95 SER A N 1
ATOM 729 C CA . SER A 1 95 ? 8.049 3.927 14.969 1.00 82.88 95 SER A CA 1
ATOM 730 C C . SER A 1 95 ? 8.229 3.685 13.471 1.00 82.88 95 SER A C 1
ATOM 732 O O . SER A 1 95 ? 7.686 2.730 12.916 1.00 82.88 95 SER A O 1
ATOM 734 N N . GLU A 1 96 ? 9.052 4.506 12.822 1.00 76.88 96 GLU A N 1
ATOM 735 C CA . GLU A 1 96 ? 9.382 4.355 11.402 1.00 76.88 96 GLU A CA 1
ATOM 736 C C . GLU A 1 96 ? 10.064 2.994 11.118 1.00 76.88 96 GLU A C 1
ATOM 738 O O . GLU A 1 96 ? 9.992 2.483 10.004 1.00 76.88 96 GLU A O 1
ATOM 743 N N . ALA A 1 97 ? 10.639 2.336 12.136 1.00 75.69 97 ALA A N 1
ATOM 744 C CA . ALA A 1 97 ? 11.171 0.974 12.031 1.00 75.69 97 ALA A CA 1
ATOM 745 C C . ALA A 1 97 ? 10.089 -0.101 11.789 1.00 75.69 97 ALA A C 1
ATOM 747 O O . ALA A 1 97 ? 10.425 -1.216 11.390 1.00 75.69 97 ALA A O 1
ATOM 748 N N . LEU A 1 98 ? 8.812 0.217 12.045 1.00 82.12 98 LEU A N 1
ATOM 749 C CA . LEU A 1 98 ? 7.657 -0.647 11.776 1.00 82.12 98 LEU A CA 1
ATOM 750 C C . LEU A 1 98 ? 7.084 -0.445 10.370 1.00 82.12 98 LEU A C 1
ATOM 752 O O . LEU A 1 98 ? 6.248 -1.240 9.938 1.00 82.12 98 LEU A O 1
ATOM 756 N N . ARG A 1 99 ? 7.502 0.606 9.650 1.00 86.56 99 ARG A N 1
ATOM 757 C CA . ARG A 1 99 ? 7.024 0.846 8.290 1.00 86.56 99 ARG A CA 1
ATOM 758 C C . ARG A 1 99 ? 7.474 -0.306 7.386 1.00 86.56 99 ARG A C 1
ATOM 760 O O . ARG A 1 99 ? 8.649 -0.684 7.417 1.00 86.56 99 ARG A O 1
ATOM 767 N N . PRO A 1 100 ? 6.598 -0.822 6.509 1.00 90.31 100 PRO A N 1
ATOM 768 C CA . PRO A 1 100 ? 7.014 -1.834 5.556 1.00 90.31 100 PRO A CA 1
ATOM 769 C C . PRO A 1 100 ? 8.192 -1.374 4.684 1.00 90.31 100 PRO A C 1
ATOM 771 O O . PRO A 1 100 ? 8.296 -0.209 4.288 1.00 90.31 100 PRO A O 1
ATOM 774 N N . ARG A 1 101 ? 9.097 -2.310 4.388 1.00 92.94 101 ARG A N 1
ATOM 775 C CA . ARG A 1 101 ? 10.374 -2.059 3.693 1.00 92.94 101 ARG A CA 1
ATOM 776 C C . ARG A 1 101 ? 10.295 -2.203 2.166 1.00 92.94 101 ARG A C 1
ATOM 778 O O . ARG A 1 101 ? 11.304 -2.020 1.485 1.00 92.94 101 ARG A O 1
ATOM 785 N N . VAL A 1 102 ? 9.122 -2.538 1.628 1.00 96.00 102 VAL A N 1
ATOM 786 C CA . VAL A 1 102 ? 8.876 -2.650 0.184 1.00 96.00 102 VAL A CA 1
ATOM 787 C C . VAL A 1 102 ? 8.162 -1.400 -0.309 1.00 96.00 102 VAL A C 1
ATOM 789 O O . VAL A 1 102 ? 7.091 -1.055 0.183 1.00 96.00 102 VAL A O 1
ATOM 792 N N . ASP A 1 103 ? 8.736 -0.756 -1.314 1.00 97.31 103 ASP A N 1
ATOM 793 C CA . ASP A 1 103 ? 8.191 0.419 -1.979 1.00 97.31 103 ASP A CA 1
ATOM 794 C C . ASP A 1 103 ? 7.898 0.112 -3.444 1.00 97.31 103 ASP A C 1
ATOM 796 O O . ASP A 1 103 ? 8.530 -0.749 -4.060 1.00 97.31 103 ASP A O 1
ATOM 800 N N . VAL A 1 104 ? 6.945 0.837 -4.025 1.00 98.44 104 VAL A N 1
ATOM 801 C CA . VAL A 1 104 ? 6.523 0.618 -5.410 1.00 98.44 104 VAL A CA 1
ATOM 802 C C . VAL A 1 104 ? 6.568 1.917 -6.195 1.00 98.44 104 VAL A C 1
ATOM 804 O O . VAL A 1 104 ? 5.868 2.869 -5.868 1.00 98.44 104 VAL A O 1
ATOM 807 N N . LEU A 1 105 ? 7.342 1.924 -7.278 1.00 98.19 105 LEU A N 1
ATOM 808 C CA . LEU A 1 105 ? 7.250 2.887 -8.366 1.00 98.19 105 LEU A CA 1
ATOM 809 C C . LEU A 1 105 ? 6.301 2.334 -9.434 1.00 98.19 105 LEU A C 1
ATOM 811 O O . LEU A 1 105 ? 6.679 1.529 -10.282 1.00 98.19 105 LEU A O 1
ATOM 815 N N . LEU A 1 106 ? 5.050 2.766 -9.380 1.00 97.69 106 LEU A N 1
ATOM 816 C CA . LEU A 1 106 ? 3.984 2.335 -10.267 1.00 97.69 106 LEU A CA 1
ATOM 817 C C . LEU A 1 106 ? 3.774 3.368 -11.377 1.00 97.69 106 LEU A C 1
ATOM 819 O O . LEU A 1 106 ? 3.419 4.520 -11.119 1.00 97.69 106 LEU A O 1
ATOM 823 N N . ALA A 1 107 ? 3.932 2.959 -12.631 1.00 97.19 107 ALA A N 1
ATOM 824 C CA . ALA A 1 107 ? 3.405 3.745 -13.734 1.00 97.19 107 ALA A CA 1
ATOM 825 C C . ALA A 1 107 ? 1.873 3.753 -13.672 1.00 97.19 107 ALA A C 1
ATOM 827 O O . ALA A 1 107 ? 1.245 2.713 -13.454 1.00 97.19 107 ALA A O 1
ATOM 828 N N . MET A 1 108 ? 1.280 4.929 -13.872 1.00 96.38 108 MET A N 1
ATOM 829 C CA . MET A 1 108 ? -0.164 5.129 -13.836 1.00 96.38 108 MET A CA 1
ATOM 830 C C . MET A 1 108 ? -0.878 4.124 -14.749 1.00 96.38 108 MET A C 1
ATOM 832 O O . MET A 1 108 ? -0.520 3.952 -15.913 1.00 96.38 108 MET A O 1
ATOM 836 N N . GLN A 1 109 ? -1.900 3.481 -14.200 1.00 94.88 109 GLN A N 1
ATOM 837 C CA . GLN A 1 109 ? -2.783 2.560 -14.908 1.00 94.88 109 GLN A CA 1
ATOM 838 C C . GLN A 1 109 ? -4.113 3.261 -15.208 1.00 94.88 109 GLN A C 1
ATOM 840 O O . GLN A 1 109 ? -4.367 4.374 -14.737 1.00 94.88 109 GLN A O 1
ATOM 845 N N . ALA A 1 110 ? -5.006 2.586 -15.928 1.00 94.31 110 ALA A N 1
ATOM 846 C CA . ALA A 1 110 ? -6.399 3.015 -16.022 1.00 94.31 110 ALA A CA 1
ATOM 847 C C . ALA A 1 110 ? -6.991 3.257 -14.610 1.00 94.31 110 ALA A C 1
ATOM 849 O O . ALA A 1 110 ? -6.756 2.431 -13.723 1.00 94.31 110 ALA A O 1
ATOM 850 N N . PRO A 1 111 ? -7.788 4.320 -14.378 1.00 94.50 111 PRO A N 1
ATOM 851 C CA . PRO A 1 111 ? -8.273 4.678 -13.038 1.00 94.50 111 PRO A CA 1
ATOM 852 C C . PRO A 1 111 ? -8.992 3.539 -12.307 1.00 94.50 111 PRO A C 1
ATOM 854 O O . PRO A 1 111 ? -8.637 3.217 -11.179 1.00 94.50 111 PRO A O 1
ATOM 857 N N . LEU A 1 112 ? -9.888 2.825 -12.997 1.00 94.25 112 LEU A N 1
ATOM 858 C CA . LEU A 1 112 ? -10.587 1.665 -12.430 1.00 94.25 112 LEU A CA 1
ATOM 859 C C . LEU A 1 112 ? -9.627 0.538 -12.010 1.00 94.25 112 LEU A C 1
ATOM 861 O O . LEU A 1 112 ? -9.919 -0.243 -11.110 1.00 94.25 112 LEU A O 1
ATOM 865 N N . ARG A 1 113 ? -8.470 0.424 -12.671 1.00 95.25 113 ARG A N 1
ATOM 866 C CA . ARG A 1 113 ? -7.435 -0.537 -12.285 1.00 95.25 113 ARG A CA 1
ATOM 867 C C . ARG A 1 113 ? -6.662 -0.050 -11.069 1.00 95.25 113 ARG A C 1
ATOM 869 O O . ARG A 1 113 ? -6.394 -0.860 -10.190 1.00 95.25 113 ARG A O 1
ATOM 876 N N . MET A 1 114 ? -6.335 1.240 -11.005 1.00 95.88 114 MET A N 1
ATOM 877 C CA . MET A 1 114 ? -5.717 1.849 -9.824 1.00 95.88 114 MET A CA 1
ATOM 878 C C . MET A 1 114 ? -6.586 1.629 -8.577 1.00 95.88 114 MET A C 1
ATOM 880 O O . MET A 1 114 ? -6.075 1.156 -7.567 1.00 95.88 114 MET A O 1
ATOM 884 N N . GLU A 1 115 ? -7.899 1.860 -8.691 1.00 95.94 115 GLU A N 1
ATOM 885 C CA . GLU A 1 115 ? -8.888 1.611 -7.628 1.00 95.94 115 GLU A CA 1
ATOM 886 C C . GLU A 1 115 ? -8.881 0.161 -7.125 1.00 95.94 115 GLU A C 1
ATOM 888 O O . GLU A 1 115 ? -9.126 -0.089 -5.953 1.00 95.94 115 GLU A O 1
ATOM 893 N N . ARG A 1 116 ? -8.533 -0.809 -7.977 1.00 94.81 116 ARG A N 1
ATOM 894 C CA . ARG A 1 116 ? -8.431 -2.220 -7.579 1.00 94.81 116 ARG A CA 1
ATOM 895 C C . ARG A 1 116 ? -7.085 -2.578 -6.969 1.00 94.81 116 ARG A C 1
ATOM 897 O O . ARG A 1 116 ? -7.032 -3.341 -6.014 1.00 94.81 116 ARG A O 1
ATOM 904 N N . ILE A 1 117 ? -5.984 -2.084 -7.532 1.00 96.25 117 ILE A N 1
ATOM 905 C CA . ILE A 1 117 ? -4.643 -2.506 -7.101 1.00 96.25 117 ILE A CA 1
ATOM 906 C C . ILE A 1 117 ? -4.161 -1.766 -5.856 1.00 96.25 117 ILE A C 1
ATOM 908 O O . ILE A 1 117 ? -3.416 -2.361 -5.085 1.00 96.25 117 ILE A O 1
ATOM 912 N N . ILE A 1 118 ? -4.579 -0.514 -5.628 1.00 97.44 118 ILE A N 1
ATOM 913 C CA . ILE A 1 118 ? -4.131 0.266 -4.465 1.00 97.44 118 ILE A CA 1
ATOM 914 C C . ILE A 1 118 ? -4.508 -0.433 -3.149 1.00 97.44 118 ILE A C 1
ATOM 916 O O . ILE A 1 118 ? -3.583 -0.700 -2.381 1.00 97.44 118 ILE A O 1
ATOM 920 N N . PRO A 1 119 ? -5.775 -0.825 -2.889 1.00 97.25 119 PRO A N 1
ATOM 921 C CA . PRO A 1 119 ? -6.119 -1.522 -1.648 1.00 97.25 119 PRO A CA 1
ATOM 922 C C . PRO A 1 119 ? -5.290 -2.794 -1.438 1.00 97.25 119 PRO A C 1
ATOM 924 O O . PRO A 1 119 ? -4.812 -3.045 -0.335 1.00 97.25 119 PRO A O 1
ATOM 927 N N . HIS A 1 120 ? -5.035 -3.563 -2.505 1.00 96.62 120 HIS A N 1
ATOM 928 C CA . HIS A 1 120 ? -4.200 -4.766 -2.442 1.00 96.62 120 HIS A CA 1
ATOM 929 C C . HIS A 1 120 ? -2.734 -4.465 -2.126 1.00 96.62 120 HIS A C 1
ATOM 931 O O . HIS A 1 120 ? -2.129 -5.173 -1.329 1.00 96.62 120 HIS A O 1
ATOM 937 N N . MET A 1 121 ? -2.157 -3.425 -2.727 1.00 97.81 121 MET A N 1
ATOM 938 C CA . MET A 1 121 ? -0.785 -3.000 -2.442 1.00 97.81 121 MET A CA 1
ATOM 939 C C . MET A 1 121 ? -0.626 -2.569 -0.988 1.00 97.81 121 MET A C 1
ATOM 941 O O . MET A 1 121 ? 0.326 -2.971 -0.324 1.00 97.81 121 MET A O 1
ATOM 945 N N . VAL A 1 122 ? -1.578 -1.783 -0.488 1.00 97.69 122 VAL A N 1
ATOM 946 C CA . VAL A 1 122 ? -1.594 -1.347 0.908 1.00 97.69 122 VAL A CA 1
ATOM 947 C C . VAL A 1 122 ? -1.746 -2.547 1.839 1.00 97.69 122 VAL A C 1
ATOM 949 O O . VAL A 1 122 ? -0.955 -2.698 2.765 1.00 97.69 122 VAL A O 1
ATOM 952 N N . ALA A 1 123 ? -2.688 -3.449 1.553 1.00 96.62 123 ALA A N 1
ATOM 953 C CA . ALA A 1 123 ? -2.921 -4.633 2.373 1.00 96.62 123 ALA A CA 1
ATOM 954 C C . ALA A 1 123 ? -1.731 -5.608 2.396 1.00 96.62 123 ALA A C 1
ATOM 956 O O . ALA A 1 123 ? -1.540 -6.327 3.374 1.00 96.62 123 ALA A O 1
ATOM 957 N N . LEU A 1 124 ? -0.932 -5.637 1.327 1.00 96.94 124 LEU A N 1
ATOM 958 C CA . LEU A 1 124 ? 0.289 -6.437 1.243 1.00 96.94 124 LEU A CA 1
ATOM 959 C C . LEU A 1 124 ? 1.490 -5.791 1.943 1.00 96.94 124 LEU A C 1
ATOM 961 O O . LEU A 1 124 ? 2.517 -6.446 2.050 1.00 96.94 124 LEU A O 1
ATOM 965 N N . GLY A 1 125 ? 1.369 -4.561 2.449 1.00 95.75 125 GLY A N 1
ATOM 966 C CA . GLY A 1 125 ? 2.442 -3.892 3.181 1.00 95.75 125 GLY A CA 1
ATOM 967 C C . GLY A 1 125 ? 3.408 -3.135 2.273 1.00 95.75 125 GLY A C 1
ATOM 968 O O . GLY A 1 125 ? 4.621 -3.308 2.360 1.00 95.75 125 GLY A O 1
ATOM 969 N N . VAL A 1 126 ? 2.893 -2.263 1.409 1.00 97.06 126 VAL A N 1
ATOM 970 C CA . VAL A 1 126 ? 3.723 -1.243 0.752 1.00 97.06 126 VAL A CA 1
ATOM 971 C C . VAL A 1 126 ? 4.015 -0.107 1.734 1.00 97.06 126 VAL A C 1
ATOM 973 O O . VAL A 1 126 ? 3.098 0.432 2.342 1.00 97.06 126 VAL A O 1
ATOM 976 N N . GLY A 1 127 ? 5.285 0.273 1.886 1.00 95.25 127 GLY A N 1
ATOM 977 C CA . GLY A 1 127 ? 5.711 1.379 2.749 1.00 95.25 127 GLY A CA 1
ATOM 978 C C . GLY A 1 127 ? 5.579 2.745 2.076 1.00 95.25 127 GLY A C 1
ATOM 979 O O . GLY A 1 127 ? 5.169 3.717 2.717 1.00 95.25 127 GLY A O 1
ATOM 980 N N . ARG A 1 128 ? 5.897 2.805 0.779 1.00 96.38 128 ARG A N 1
ATOM 981 C CA . ARG A 1 128 ? 5.740 3.976 -0.086 1.00 96.38 128 ARG A CA 1
ATOM 982 C C . ARG A 1 128 ? 5.238 3.588 -1.472 1.00 96.38 128 ARG A C 1
ATOM 984 O O . ARG A 1 128 ? 5.782 2.698 -2.125 1.00 96.38 128 ARG A O 1
ATOM 991 N N . LEU A 1 129 ? 4.239 4.322 -1.948 1.00 97.56 129 LEU A N 1
ATOM 992 C CA . LEU A 1 129 ? 3.678 4.216 -3.287 1.00 97.56 129 LEU A CA 1
ATOM 993 C C . LEU A 1 129 ? 4.005 5.473 -4.098 1.00 97.56 129 LEU A C 1
ATOM 995 O O . LEU A 1 129 ? 3.478 6.554 -3.848 1.00 97.56 129 LEU A O 1
ATOM 999 N N . LEU A 1 130 ? 4.858 5.324 -5.104 1.00 97.44 130 LEU A N 1
ATOM 1000 C CA . LEU A 1 130 ? 5.193 6.370 -6.056 1.00 97.44 130 LEU A CA 1
ATOM 1001 C C . LEU A 1 130 ? 4.430 6.143 -7.359 1.00 97.44 130 LEU A C 1
ATOM 1003 O O . LEU A 1 130 ? 4.640 5.139 -8.032 1.00 97.44 130 LEU A O 1
ATOM 1007 N N . ILE A 1 131 ? 3.565 7.078 -7.737 1.00 97.12 131 ILE A N 1
ATOM 1008 C CA . ILE A 1 131 ? 2.797 7.026 -8.982 1.00 97.12 131 ILE A CA 1
ATOM 1009 C C . ILE A 1 131 ? 3.455 7.951 -9.999 1.00 97.12 131 ILE A C 1
ATOM 1011 O O . ILE A 1 131 ? 3.596 9.155 -9.767 1.00 97.12 131 ILE A O 1
ATOM 1015 N N . THR A 1 132 ? 3.838 7.397 -11.147 1.00 96.88 132 THR A N 1
ATOM 1016 C CA . THR A 1 132 ? 4.540 8.141 -12.195 1.00 96.88 132 THR A CA 1
ATOM 1017 C C . THR A 1 132 ? 3.938 7.958 -13.582 1.00 96.88 132 THR A C 1
ATOM 1019 O O . THR A 1 132 ? 3.061 7.126 -13.803 1.00 96.88 132 THR A O 1
ATOM 1022 N N . SER A 1 133 ? 4.376 8.781 -14.532 1.00 95.81 133 SER A N 1
ATOM 1023 C CA . SER A 1 133 ? 4.053 8.576 -15.945 1.00 95.81 133 SER A CA 1
ATOM 1024 C C . SER A 1 133 ? 5.042 7.610 -16.569 1.00 95.81 133 SER A C 1
ATOM 1026 O O . SER A 1 133 ? 6.164 7.483 -16.113 1.00 95.81 133 SER A O 1
ATOM 1028 N N . ALA A 1 134 ? 4.648 6.986 -17.665 1.00 95.25 134 ALA A N 1
ATOM 1029 C CA . ALA A 1 134 ? 5.559 6.331 -18.592 1.00 95.25 134 ALA A CA 1
ATOM 1030 C C . ALA A 1 134 ? 5.172 6.758 -20.007 1.00 95.25 134 ALA A C 1
ATOM 1032 O O . ALA A 1 134 ? 4.109 7.360 -20.204 1.00 95.25 134 ALA A O 1
ATOM 1033 N N . LYS A 1 135 ? 5.996 6.442 -21.001 1.00 95.50 135 LYS A N 1
ATOM 1034 C CA . LYS A 1 135 ? 5.703 6.745 -22.406 1.00 95.50 135 LYS A CA 1
ATOM 1035 C C . LYS A 1 135 ? 4.327 6.239 -22.836 1.00 95.50 135 LYS A C 1
ATOM 1037 O O . LYS A 1 135 ? 3.589 6.950 -23.516 1.00 95.50 135 LYS A O 1
ATOM 1042 N N . LYS A 1 136 ? 4.006 5.002 -22.452 1.00 94.50 136 LYS A N 1
ATOM 1043 C CA . LYS A 1 136 ? 2.789 4.289 -22.864 1.00 94.50 136 LYS A CA 1
ATOM 1044 C C . LYS A 1 136 ? 1.588 4.542 -21.940 1.00 94.50 136 LYS A C 1
ATOM 1046 O O . LYS A 1 136 ? 0.573 3.866 -22.078 1.00 94.50 136 LYS A O 1
ATOM 1051 N N . VAL A 1 137 ? 1.690 5.489 -21.002 1.00 96.00 137 VAL A N 1
ATOM 1052 C CA . VAL A 1 137 ? 0.563 5.908 -20.153 1.00 96.00 137 VAL A CA 1
ATOM 1053 C C . VAL A 1 137 ? -0.369 6.814 -20.950 1.00 96.00 137 VAL A C 1
ATOM 1055 O O . VAL A 1 137 ? 0.057 7.795 -21.562 1.00 96.00 137 VAL A O 1
ATOM 1058 N N . GLU A 1 138 ? -1.659 6.503 -20.909 1.00 95.25 138 GLU A N 1
ATOM 1059 C CA . GLU A 1 138 ? -2.703 7.314 -21.524 1.00 95.25 138 GLU A CA 1
ATOM 1060 C C . GLU A 1 138 ? -2.854 8.639 -20.753 1.00 95.25 138 GLU A C 1
ATOM 1062 O O . GLU A 1 138 ? -2.926 8.675 -19.522 1.00 95.25 138 GLU A O 1
ATOM 1067 N N . LYS A 1 139 ? -2.827 9.768 -21.473 1.00 93.50 139 LYS A N 1
ATOM 1068 C CA . LYS A 1 139 ? -2.736 11.093 -20.840 1.00 93.50 139 LYS A CA 1
ATOM 1069 C C . LYS A 1 139 ? -3.999 11.454 -20.057 1.00 93.50 139 LYS A C 1
ATOM 1071 O O . LYS A 1 139 ? -3.882 12.173 -19.063 1.00 93.50 139 LYS A O 1
ATOM 1076 N N . SER A 1 140 ? -5.177 10.985 -20.477 1.00 94.50 140 SER A N 1
ATOM 1077 C CA . SER A 1 140 ? -6.440 11.306 -19.809 1.00 94.50 140 SER A CA 1
ATOM 1078 C C . SER A 1 140 ? -6.549 10.689 -18.410 1.00 94.50 140 SER A C 1
ATOM 1080 O O . SER A 1 140 ? -7.199 11.282 -17.548 1.00 94.50 140 SER A O 1
ATOM 1082 N N . TYR A 1 141 ? -5.826 9.597 -18.117 1.00 94.94 141 TYR A N 1
ATOM 1083 C CA . TYR A 1 141 ? -5.779 8.990 -16.776 1.00 94.94 141 TYR A CA 1
ATOM 1084 C C . TYR A 1 141 ? -5.376 9.994 -15.682 1.00 94.94 141 TYR A C 1
ATOM 1086 O O . TYR A 1 141 ? -5.882 9.936 -14.558 1.00 94.94 141 TYR A O 1
ATOM 1094 N N . TRP A 1 142 ? -4.529 10.973 -16.016 1.00 94.50 142 TRP A N 1
ATOM 1095 C CA . TRP A 1 142 ? -4.085 12.028 -15.098 1.00 94.50 142 TRP A CA 1
ATOM 1096 C C . TRP A 1 142 ? -5.170 13.034 -14.702 1.00 94.50 142 TRP A C 1
ATOM 1098 O O . TRP A 1 142 ? -4.986 13.785 -13.741 1.00 94.50 142 TRP A O 1
ATOM 1108 N N . GLY A 1 143 ? -6.265 13.073 -15.458 1.00 92.94 143 GLY A N 1
ATOM 1109 C CA . GLY A 1 143 ? -7.456 13.866 -15.181 1.00 92.94 143 GLY A CA 1
ATOM 1110 C C . GLY A 1 143 ? -8.550 13.072 -14.471 1.00 92.94 143 GLY A C 1
ATOM 1111 O O . GLY A 1 143 ? -9.678 13.549 -14.399 1.00 92.94 143 GLY A O 1
ATOM 1112 N N . SER A 1 144 ? -8.276 11.869 -13.968 1.00 93.62 144 SER A N 1
ATOM 1113 C CA . SER A 1 144 ? -9.268 11.063 -13.249 1.00 93.62 144 SER A CA 1
ATOM 1114 C C . SER A 1 144 ? -9.639 11.644 -11.881 1.00 93.62 144 SER A C 1
ATOM 1116 O O . SER A 1 144 ? -8.873 12.398 -11.281 1.00 93.62 144 SER A O 1
ATOM 1118 N N . HIS A 1 145 ? -10.829 11.281 -11.396 1.00 92.38 145 HIS A N 1
ATOM 1119 C CA . HIS A 1 145 ? -11.316 11.625 -10.055 1.00 92.38 145 HIS A CA 1
ATOM 1120 C C . HIS A 1 145 ? -10.337 11.170 -8.965 1.00 92.38 145 HIS A C 1
ATOM 1122 O O . HIS A 1 145 ? -9.983 11.958 -8.097 1.00 92.38 145 HIS A O 1
ATOM 1128 N N . LEU A 1 146 ? -9.794 9.953 -9.103 1.00 91.94 146 LEU A N 1
ATOM 1129 C CA . LEU A 1 146 ? -8.814 9.363 -8.189 1.00 91.94 146 LEU A CA 1
ATOM 1130 C C . LEU A 1 146 ? -7.636 10.291 -7.841 1.00 91.94 146 LEU A C 1
ATOM 1132 O O . LEU A 1 146 ? -7.172 10.287 -6.708 1.00 91.94 146 LEU A O 1
ATOM 1136 N N . LEU A 1 147 ? -7.129 11.064 -8.810 1.00 89.12 147 LEU A N 1
ATOM 1137 C CA . LEU A 1 147 ? -5.993 11.969 -8.590 1.00 89.12 147 LEU A CA 1
ATOM 1138 C C . LEU A 1 147 ? -6.409 13.420 -8.322 1.00 89.12 147 LEU A C 1
ATOM 1140 O O . LEU A 1 147 ? -5.578 14.213 -7.880 1.00 89.12 147 LEU A O 1
ATOM 1144 N N . ARG A 1 148 ? -7.649 13.795 -8.656 1.00 90.69 148 ARG A N 1
ATOM 1145 C CA . ARG A 1 148 ? -8.182 15.146 -8.429 1.00 90.69 148 ARG A CA 1
ATOM 1146 C C . ARG A 1 148 ? -8.736 15.318 -7.022 1.00 90.69 148 ARG A C 1
ATOM 1148 O O . ARG A 1 148 ? -8.697 16.427 -6.503 1.00 90.69 148 ARG A O 1
ATOM 1155 N N . GLU A 1 149 ? -9.229 14.239 -6.429 1.00 91.62 149 GLU A N 1
ATOM 1156 C CA . GLU A 1 149 ? -9.878 14.250 -5.126 1.00 91.62 149 GLU A CA 1
ATOM 1157 C C . GLU A 1 149 ? -9.029 13.465 -4.125 1.00 91.62 149 GLU A C 1
ATOM 1159 O O . GLU A 1 149 ? -8.984 12.235 -4.195 1.00 91.62 149 GLU A O 1
ATOM 1164 N N . PRO A 1 150 ? -8.350 14.147 -3.180 1.00 88.56 150 PRO A N 1
ATOM 1165 C CA . PRO A 1 150 ? -7.502 13.482 -2.190 1.00 88.56 150 PRO A CA 1
ATOM 1166 C C . PRO A 1 150 ? -8.241 12.395 -1.398 1.00 88.56 150 PRO A C 1
ATOM 1168 O O . PRO A 1 150 ? -7.649 11.375 -1.048 1.00 88.56 150 PRO A O 1
ATOM 1171 N N . GLN A 1 151 ? -9.544 12.591 -1.174 1.00 92.50 151 GLN A N 1
ATOM 1172 C CA . GLN A 1 151 ? -10.387 11.667 -0.427 1.00 92.50 151 GLN A CA 1
ATOM 1173 C C . GLN A 1 151 ? -10.577 10.321 -1.139 1.00 92.50 151 GLN A C 1
ATOM 1175 O O . GLN A 1 151 ? -10.516 9.283 -0.490 1.00 92.50 151 GLN A O 1
ATOM 1180 N N . ALA A 1 152 ? -10.711 10.311 -2.469 1.00 93.81 152 ALA A N 1
ATOM 1181 C CA . ALA A 1 152 ? -10.899 9.074 -3.229 1.00 93.81 152 ALA A CA 1
ATOM 1182 C C . ALA A 1 152 ? -9.700 8.127 -3.073 1.00 93.81 152 ALA A C 1
ATOM 1184 O O . ALA A 1 152 ? -9.849 6.927 -2.862 1.00 93.81 152 ALA A O 1
ATOM 1185 N N . LEU A 1 153 ? -8.487 8.679 -3.130 1.00 94.06 153 LEU A N 1
ATOM 1186 C CA . LEU A 1 153 ? -7.270 7.917 -2.876 1.00 94.06 153 LEU A CA 1
ATOM 1187 C C . LEU A 1 153 ? -7.169 7.491 -1.405 1.00 94.06 153 LEU A C 1
ATOM 1189 O O . LEU A 1 153 ? -6.774 6.360 -1.118 1.00 94.06 153 LEU A O 1
ATOM 1193 N N . ARG A 1 154 ? -7.533 8.386 -0.478 1.00 95.19 154 ARG A N 1
ATOM 1194 C CA . ARG A 1 154 ? -7.519 8.109 0.961 1.00 95.19 154 ARG A CA 1
ATOM 1195 C C . ARG A 1 154 ? -8.412 6.920 1.313 1.00 95.19 154 ARG A C 1
ATOM 1197 O O . ARG A 1 154 ? -7.967 6.052 2.058 1.00 95.19 154 ARG A O 1
ATOM 1204 N N . GLU A 1 155 ? -9.612 6.845 0.748 1.00 95.38 155 GLU A N 1
ATOM 1205 C CA . GLU A 1 155 ? -10.575 5.762 0.984 1.00 95.38 155 GLU A CA 1
ATOM 1206 C C . GLU A 1 155 ? -10.025 4.392 0.582 1.00 95.38 155 GLU A C 1
ATOM 1208 O O . GLU A 1 155 ? -10.115 3.450 1.365 1.00 95.38 155 GLU A O 1
ATOM 1213 N N . LEU A 1 156 ? -9.367 4.290 -0.577 1.00 96.81 156 LEU A N 1
ATOM 1214 C CA . LEU A 1 156 ? -8.733 3.045 -1.031 1.00 96.81 156 LEU A CA 1
ATOM 1215 C C . LEU A 1 156 ? -7.600 2.591 -0.102 1.00 96.81 156 LEU A C 1
ATOM 1217 O O . LEU A 1 156 ? -7.399 1.398 0.132 1.00 96.81 156 LEU A O 1
ATOM 1221 N N . VAL A 1 157 ? -6.836 3.549 0.425 1.00 97.44 157 VAL A N 1
ATOM 1222 C CA . VAL A 1 157 ? -5.765 3.269 1.386 1.00 97.44 157 VAL A CA 1
ATOM 1223 C C . VAL A 1 157 ? -6.355 2.790 2.707 1.00 97.44 157 VAL A C 1
ATOM 1225 O O . VAL A 1 157 ? -5.904 1.780 3.242 1.00 97.44 157 VAL A O 1
ATOM 1228 N N . VAL A 1 158 ? -7.380 3.476 3.218 1.00 96.94 158 VAL A N 1
ATOM 1229 C CA . VAL A 1 158 ? -8.074 3.081 4.450 1.00 96.94 158 VAL A CA 1
ATOM 1230 C C . VAL A 1 158 ? -8.713 1.704 4.290 1.00 96.94 158 VAL A C 1
ATOM 1232 O O . VAL A 1 158 ? -8.577 0.885 5.190 1.00 96.94 158 VAL A O 1
ATOM 1235 N N . GLU A 1 159 ? -9.320 1.396 3.142 1.00 96.00 159 GLU A N 1
ATOM 1236 C CA . GLU A 1 159 ? -9.846 0.062 2.836 1.00 96.00 159 GLU A CA 1
ATOM 1237 C C . GLU A 1 159 ? -8.759 -1.017 2.964 1.00 96.00 159 GLU A C 1
ATOM 1239 O O . GLU A 1 159 ? -8.948 -2.005 3.683 1.00 96.00 159 GLU A O 1
ATOM 1244 N N . GLY A 1 160 ? -7.605 -0.809 2.319 1.00 96.94 160 GLY A N 1
ATOM 1245 C CA . GLY A 1 160 ? -6.475 -1.739 2.374 1.00 96.94 160 GLY A CA 1
ATOM 1246 C C . GLY A 1 160 ? -5.934 -1.937 3.794 1.00 96.94 160 GLY A C 1
ATOM 1247 O O . GLY A 1 160 ? -5.754 -3.073 4.240 1.00 96.94 160 GLY A O 1
ATOM 1248 N N . LEU A 1 161 ? -5.743 -0.846 4.544 1.00 96.94 161 LEU A N 1
ATOM 1249 C CA . LEU A 1 161 ? -5.289 -0.888 5.940 1.00 96.94 161 LEU A CA 1
ATOM 1250 C C . LEU A 1 161 ? -6.311 -1.585 6.845 1.00 96.94 161 LEU A C 1
ATOM 1252 O O . LEU A 1 161 ? -5.950 -2.462 7.633 1.00 96.94 161 LEU A O 1
ATOM 1256 N N . SER A 1 162 ? -7.596 -1.258 6.698 1.00 95.62 162 SER A N 1
ATOM 1257 C CA . SER A 1 162 ? -8.691 -1.864 7.458 1.00 95.62 162 SER A CA 1
ATOM 1258 C C . SER A 1 162 ? -8.808 -3.360 7.209 1.00 95.62 162 SER A C 1
ATOM 1260 O O . SER A 1 162 ? -9.175 -4.096 8.127 1.00 95.62 162 SER A O 1
ATOM 1262 N N . GLN A 1 163 ? -8.509 -3.832 5.995 1.00 92.94 163 GLN A N 1
ATOM 1263 C CA . GLN A 1 163 ? -8.451 -5.258 5.686 1.00 92.94 163 GLN A CA 1
ATOM 1264 C C . GLN A 1 163 ? -7.232 -5.923 6.344 1.00 92.94 163 GLN A C 1
ATOM 1266 O O . GLN A 1 163 ? -7.381 -6.957 7.004 1.00 92.94 163 GLN A O 1
ATOM 1271 N N . ALA A 1 164 ? -6.043 -5.337 6.186 1.00 93.88 164 ALA A N 1
ATOM 1272 C CA . ALA A 1 164 ? -4.803 -5.867 6.757 1.00 93.88 164 ALA A CA 1
ATOM 1273 C C . ALA A 1 164 ? -4.760 -5.783 8.292 1.00 93.88 164 ALA A C 1
ATOM 1275 O O . ALA A 1 164 ? -4.019 -6.519 8.939 1.00 93.88 164 ALA A O 1
ATOM 1276 N N . GLY A 1 165 ? -5.589 -4.924 8.890 1.00 92.56 165 GLY A N 1
ATOM 1277 C CA . GLY A 1 165 ? -5.544 -4.623 10.316 1.00 92.56 165 GLY A CA 1
ATOM 1278 C C . GLY A 1 165 ? -4.354 -3.738 10.699 1.00 92.56 165 GLY A C 1
ATOM 1279 O O . GLY A 1 165 ? -3.960 -3.754 11.870 1.00 92.56 165 GLY A O 1
ATOM 1280 N N . ASP A 1 166 ? -3.809 -2.998 9.731 1.00 94.06 166 ASP A N 1
ATOM 1281 C CA . ASP A 1 166 ? -2.706 -2.051 9.888 1.00 94.06 166 ASP A CA 1
ATOM 1282 C C . ASP A 1 166 ? -3.233 -0.623 10.136 1.00 94.06 166 ASP A C 1
ATOM 1284 O O . ASP A 1 166 ? -4.393 -0.315 9.874 1.00 94.06 166 ASP A O 1
ATOM 1288 N N . THR A 1 167 ? -2.386 0.235 10.688 1.00 95.00 167 THR A N 1
ATOM 1289 C CA . THR A 1 167 ? -2.619 1.658 10.944 1.00 95.00 167 THR A CA 1
ATOM 1290 C C . THR A 1 167 ? -1.575 2.549 10.283 1.00 95.00 167 THR A C 1
ATOM 1292 O O . THR A 1 167 ? -1.804 3.751 10.180 1.00 95.00 167 THR A O 1
ATOM 1295 N N . ILE A 1 168 ? -0.448 2.001 9.819 1.00 95.06 168 ILE A N 1
ATOM 1296 C CA . ILE A 1 168 ? 0.637 2.778 9.219 1.00 95.06 168 ILE A CA 1
ATOM 1297 C C . ILE A 1 168 ? 0.261 3.130 7.784 1.00 95.06 168 ILE A C 1
ATOM 1299 O O . ILE A 1 168 ? 0.183 2.265 6.913 1.00 95.06 168 ILE A O 1
ATOM 1303 N N . VAL A 1 169 ? 0.030 4.412 7.523 1.00 96.19 169 VAL A N 1
ATOM 1304 C CA . VAL A 1 169 ? -0.342 4.886 6.193 1.00 96.19 169 VAL A CA 1
ATOM 1305 C C . VAL A 1 169 ? 0.906 4.918 5.300 1.00 96.19 169 VAL A C 1
ATOM 1307 O O . VAL A 1 169 ? 1.921 5.510 5.684 1.00 96.19 169 VAL A O 1
ATOM 1310 N N . PRO A 1 170 ? 0.868 4.312 4.098 1.00 96.44 170 PRO A N 1
ATOM 1311 C CA . PRO A 1 170 ? 1.976 4.418 3.161 1.00 96.44 170 PRO A CA 1
ATOM 1312 C C . PRO A 1 170 ? 2.186 5.862 2.715 1.00 96.44 170 PRO A C 1
ATOM 1314 O O . PRO A 1 170 ? 1.229 6.600 2.479 1.00 96.44 170 PRO A O 1
ATOM 1317 N N . ASP A 1 171 ? 3.445 6.242 2.512 1.00 94.88 171 ASP A N 1
ATOM 1318 C CA . ASP A 1 171 ? 3.762 7.516 1.872 1.00 94.88 171 ASP A CA 1
ATOM 1319 C C . ASP A 1 171 ? 3.311 7.448 0.406 1.00 94.88 171 ASP A C 1
ATOM 1321 O O . ASP A 1 171 ? 3.718 6.538 -0.319 1.00 94.88 171 ASP A O 1
ATOM 1325 N N . ILE A 1 172 ? 2.508 8.404 -0.065 1.00 95.62 172 ILE A N 1
ATOM 1326 C CA . ILE A 1 172 ? 2.089 8.446 -1.473 1.00 95.62 172 ILE A CA 1
ATOM 1327 C C . ILE A 1 172 ? 2.702 9.655 -2.166 1.00 95.62 172 ILE A C 1
ATOM 1329 O O . ILE A 1 172 ? 2.470 10.798 -1.780 1.00 95.62 172 ILE A O 1
ATOM 1333 N N . ILE A 1 173 ? 3.475 9.398 -3.220 1.00 95.12 173 ILE A N 1
ATOM 1334 C CA . ILE A 1 173 ? 4.161 10.428 -4.002 1.00 95.12 173 ILE A CA 1
ATOM 1335 C C . ILE A 1 173 ? 3.679 10.352 -5.443 1.00 95.12 173 ILE A C 1
ATOM 1337 O O . ILE A 1 173 ? 3.801 9.319 -6.091 1.00 95.12 173 ILE A O 1
ATOM 1341 N N . ILE A 1 174 ? 3.180 11.461 -5.983 1.00 95.06 174 ILE A N 1
ATOM 1342 C CA . ILE A 1 174 ? 2.774 11.542 -7.388 1.00 95.06 174 ILE A CA 1
ATOM 1343 C C . ILE A 1 174 ? 3.783 12.413 -8.138 1.00 95.06 174 ILE A C 1
ATOM 1345 O O . ILE A 1 174 ? 3.851 13.622 -7.921 1.00 95.06 174 ILE A O 1
ATOM 1349 N N . ASP A 1 175 ? 4.551 11.814 -9.052 1.00 94.31 175 ASP A N 1
ATOM 1350 C CA . ASP A 1 175 ? 5.484 12.533 -9.924 1.00 94.31 175 ASP A CA 1
ATOM 1351 C C . ASP A 1 175 ? 5.273 12.150 -11.390 1.00 94.31 175 ASP A C 1
ATOM 1353 O O . ASP A 1 175 ? 5.683 11.090 -11.857 1.00 94.31 175 ASP A O 1
ATOM 1357 N N . ARG A 1 176 ? 4.661 13.055 -12.157 1.00 94.94 176 ARG A N 1
ATOM 1358 C CA . ARG A 1 176 ? 4.296 12.822 -13.564 1.00 94.94 176 ARG A CA 1
ATOM 1359 C C . ARG A 1 176 ? 5.495 12.782 -14.518 1.00 94.94 176 ARG A C 1
ATOM 1361 O O . ARG A 1 176 ? 5.300 12.597 -15.716 1.00 94.94 176 ARG A O 1
ATOM 1368 N N . ARG A 1 177 ? 6.722 13.013 -14.042 1.00 94.31 177 ARG A N 1
ATOM 1369 C CA . ARG A 1 177 ? 7.917 13.136 -14.884 1.00 94.31 177 ARG A CA 1
ATOM 1370 C C . ARG A 1 177 ? 8.931 12.051 -14.529 1.00 94.31 177 ARG A C 1
ATOM 1372 O O . ARG A 1 177 ? 9.915 12.347 -13.865 1.00 94.31 177 ARG A O 1
ATOM 1379 N N . LEU A 1 178 ? 8.739 10.832 -15.044 1.00 95.31 178 LEU A N 1
ATOM 1380 C CA . LEU A 1 178 ? 9.614 9.676 -14.779 1.00 95.31 178 LEU A CA 1
ATOM 1381 C C . LEU A 1 178 ? 11.102 10.003 -14.889 1.00 95.31 178 LEU A C 1
ATOM 1383 O O . LEU A 1 178 ? 11.840 9.815 -13.932 1.00 95.31 178 LEU A O 1
ATOM 1387 N N . LYS A 1 179 ? 11.534 10.561 -16.026 1.00 94.75 179 LYS A N 1
ATOM 1388 C CA . LYS A 1 179 ? 12.944 10.915 -16.238 1.00 94.75 179 LYS A CA 1
ATOM 1389 C C . LYS A 1 179 ? 13.469 11.863 -15.159 1.00 94.75 179 LYS A C 1
ATOM 1391 O O . LYS A 1 179 ? 14.542 11.643 -14.620 1.00 94.75 179 LYS A O 1
ATOM 1396 N N . ARG A 1 180 ? 12.687 12.889 -14.813 1.00 93.12 180 ARG A N 1
ATOM 1397 C CA . ARG A 1 180 ? 13.055 13.849 -13.767 1.00 93.12 180 ARG A CA 1
ATOM 1398 C C . ARG A 1 180 ? 13.098 13.182 -12.395 1.00 93.12 180 ARG A C 1
ATOM 1400 O O . ARG A 1 180 ? 13.998 13.456 -11.619 1.00 93.12 180 ARG A O 1
ATOM 1407 N N . PHE A 1 181 ? 12.139 12.312 -12.095 1.00 94.56 181 PHE A N 1
ATOM 1408 C CA . PHE A 1 181 ? 12.126 11.559 -10.849 1.00 94.56 181 PHE A CA 1
ATOM 1409 C C . PHE A 1 181 ? 13.387 10.692 -10.712 1.00 94.56 181 PHE A C 1
ATOM 1411 O O . PHE A 1 181 ? 14.058 10.760 -9.683 1.00 94.56 181 PHE A O 1
ATOM 1418 N N . LEU A 1 182 ? 13.730 9.931 -11.757 1.00 94.88 182 LEU A N 1
ATOM 1419 C CA . LEU A 1 182 ? 14.905 9.062 -11.765 1.00 94.88 182 LEU A CA 1
ATOM 1420 C C . LEU A 1 182 ? 16.205 9.862 -11.610 1.00 94.88 182 LEU A C 1
ATOM 1422 O O . LEU A 1 182 ? 17.042 9.483 -10.799 1.00 94.88 182 LEU A O 1
ATOM 1426 N N . SER A 1 183 ? 16.342 10.995 -12.301 1.00 92.00 183 SER A N 1
ATOM 1427 C CA . SER A 1 183 ? 17.566 11.802 -12.243 1.00 92.00 183 SER A CA 1
ATOM 1428 C C . SER A 1 183 ? 17.693 12.667 -10.982 1.00 92.00 183 SER A C 1
ATOM 1430 O O . SER A 1 183 ? 18.784 12.773 -10.434 1.00 92.00 183 SER A O 1
ATOM 1432 N N . ASP A 1 184 ? 16.602 13.277 -10.505 1.00 90.25 184 ASP A N 1
ATOM 1433 C CA . ASP A 1 184 ? 16.671 14.308 -9.456 1.00 90.25 184 ASP A CA 1
ATOM 1434 C C . ASP A 1 184 ? 16.354 13.763 -8.053 1.00 90.25 184 ASP A C 1
ATOM 1436 O O . ASP A 1 184 ? 16.825 14.306 -7.056 1.00 90.25 184 ASP A O 1
ATOM 1440 N N . LYS A 1 185 ? 15.485 12.747 -7.949 1.00 91.56 185 LYS A N 1
ATOM 1441 C CA . LYS A 1 185 ? 14.864 12.346 -6.670 1.00 91.56 185 LYS A CA 1
ATOM 1442 C C . LYS A 1 185 ? 15.204 10.931 -6.236 1.00 91.56 185 LYS A C 1
ATOM 1444 O O . LYS A 1 185 ? 15.236 10.660 -5.038 1.00 91.56 185 LYS A O 1
ATOM 1449 N N . LEU A 1 186 ? 15.433 10.030 -7.187 1.00 92.50 186 LEU A N 1
ATOM 1450 C CA . LEU A 1 186 ? 15.673 8.622 -6.894 1.00 92.50 186 LEU A CA 1
ATOM 1451 C C . LEU A 1 186 ? 16.887 8.436 -5.986 1.00 92.50 186 LEU A C 1
ATOM 1453 O O . LEU A 1 186 ? 16.789 7.713 -5.006 1.00 92.50 186 LEU A O 1
ATOM 1457 N N . GLU A 1 187 ? 18.006 9.105 -6.260 1.00 88.19 187 GLU A N 1
ATOM 1458 C CA . GLU A 1 187 ? 19.217 8.928 -5.449 1.00 88.19 187 GLU A CA 1
ATOM 1459 C C . GLU A 1 187 ? 19.039 9.434 -4.011 1.00 88.19 187 GLU A C 1
ATOM 1461 O O . GLU A 1 187 ? 19.567 8.838 -3.080 1.00 88.19 187 GLU A O 1
ATOM 1466 N N . VAL A 1 188 ? 18.225 10.476 -3.818 1.00 86.50 188 VAL A N 1
ATOM 1467 C CA . VAL A 1 188 ? 17.903 11.017 -2.490 1.00 86.50 188 VAL A CA 1
ATOM 1468 C C . VAL A 1 188 ? 17.016 10.056 -1.698 1.00 86.50 188 VAL A C 1
ATOM 1470 O O . VAL A 1 188 ? 17.221 9.867 -0.503 1.00 86.50 188 VAL A O 1
ATOM 1473 N N . LEU A 1 189 ? 16.015 9.463 -2.352 1.00 87.06 189 LEU A N 1
ATOM 1474 C CA . LEU A 1 189 ? 15.030 8.600 -1.693 1.00 87.06 189 LEU A CA 1
ATOM 1475 C C . LEU A 1 189 ? 15.480 7.141 -1.560 1.00 87.06 189 LEU A C 1
ATOM 1477 O O . LEU A 1 189 ? 14.945 6.422 -0.723 1.00 87.06 189 LEU A O 1
ATOM 1481 N N . TYR A 1 190 ? 16.387 6.700 -2.430 1.00 89.19 190 TYR A N 1
ATOM 1482 C CA . TYR A 1 190 ? 16.687 5.292 -2.684 1.00 89.19 190 TYR A CA 1
ATOM 1483 C C . TYR A 1 190 ? 18.164 5.065 -3.006 1.00 89.19 190 TYR A C 1
ATOM 1485 O O . TYR A 1 190 ? 18.434 4.412 -4.011 1.00 89.19 190 TYR A O 1
ATOM 1493 N N . PRO A 1 191 ? 19.126 5.603 -2.241 1.00 80.88 191 PRO A N 1
ATOM 1494 C CA . PRO A 1 191 ? 20.531 5.704 -2.640 1.00 80.88 191 PRO A CA 1
ATOM 1495 C C . PRO A 1 191 ? 21.105 4.388 -3.179 1.00 80.88 191 PRO A C 1
ATOM 1497 O O . PRO A 1 191 ? 20.913 3.313 -2.607 1.00 80.88 191 PRO A O 1
ATOM 1500 N N . SER A 1 192 ? 21.796 4.491 -4.315 1.00 73.19 192 SER A N 1
ATOM 1501 C CA . SER A 1 192 ? 22.458 3.378 -5.001 1.00 73.19 192 SER A CA 1
ATOM 1502 C C . SER A 1 192 ? 23.910 3.205 -4.577 1.00 73.19 192 SER A C 1
ATOM 1504 O O . SER A 1 192 ? 24.568 2.278 -5.045 1.00 73.19 192 SER A O 1
ATOM 1506 N N . SER A 1 193 ? 24.428 4.081 -3.712 1.00 68.00 193 SER A N 1
ATOM 1507 C CA . SER A 1 193 ? 25.760 3.983 -3.115 1.00 68.00 193 SER A CA 1
ATOM 1508 C C . SER A 1 193 ? 25.791 4.545 -1.691 1.00 68.00 193 SER A C 1
ATOM 1510 O O . SER A 1 193 ? 25.078 5.511 -1.410 1.00 68.00 193 SER A O 1
ATOM 1512 N N . PRO A 1 194 ? 26.605 3.980 -0.775 1.00 62.62 194 PRO A N 1
ATOM 1513 C CA . PRO A 1 194 ? 26.874 4.625 0.501 1.00 62.62 194 PRO A CA 1
ATOM 1514 C C . PRO A 1 194 ? 27.618 5.944 0.226 1.00 62.62 194 PRO A C 1
ATOM 1516 O O . PRO A 1 194 ? 28.521 5.972 -0.616 1.00 62.62 194 PRO A O 1
ATOM 1519 N N . PRO A 1 195 ? 27.271 7.053 0.889 1.00 59.53 195 PRO A N 1
ATOM 1520 C CA . PRO A 1 195 ? 27.993 8.295 0.730 1.00 59.53 195 PRO A CA 1
ATOM 1521 C C . PRO A 1 195 ? 29.400 8.183 1.337 1.00 59.53 195 PRO A C 1
ATOM 1523 O O . PRO A 1 195 ? 29.666 7.343 2.201 1.00 59.53 195 PRO A O 1
ATOM 1526 N N . PRO A 1 196 ? 30.320 9.044 0.876 1.00 54.06 196 PRO A N 1
ATOM 1527 C CA . PRO A 1 196 ? 31.756 8.909 1.118 1.00 54.06 196 PRO A CA 1
ATOM 1528 C C . PRO A 1 196 ? 32.178 9.020 2.592 1.00 54.06 196 PRO A C 1
ATOM 1530 O O . PRO A 1 196 ? 33.245 8.527 2.950 1.00 54.06 196 PRO A O 1
ATOM 1533 N N . SER A 1 197 ? 31.366 9.630 3.461 1.00 54.69 197 SER A N 1
ATOM 1534 C CA . SER A 1 197 ? 31.572 9.607 4.911 1.00 54.69 197 SER A CA 1
ATOM 1535 C C . SER A 1 197 ? 30.672 8.542 5.532 1.00 54.69 197 SER A C 1
ATOM 1537 O O . SER A 1 197 ? 29.460 8.714 5.645 1.00 54.69 197 SER A O 1
ATOM 1539 N N . ALA A 1 198 ? 31.270 7.417 5.923 1.00 50.97 198 ALA A N 1
ATOM 1540 C CA . ALA A 1 198 ? 30.575 6.281 6.510 1.00 50.97 198 ALA A CA 1
ATOM 1541 C C . ALA A 1 198 ? 29.958 6.623 7.894 1.00 50.97 198 ALA A C 1
ATOM 1543 O O . ALA A 1 198 ? 30.501 6.259 8.932 1.00 50.97 198 ALA A O 1
ATOM 1544 N N . SER A 1 199 ? 28.843 7.356 7.926 1.00 48.91 199 SER A N 1
ATOM 1545 C CA . SER A 1 199 ? 27.956 7.470 9.090 1.00 48.91 199 SER A CA 1
ATOM 1546 C C . SER A 1 199 ? 27.197 6.154 9.277 1.00 48.91 199 SER A C 1
ATOM 1548 O O . SER A 1 199 ? 26.820 5.502 8.311 1.00 48.91 199 SER A O 1
ATOM 1550 N N . SER A 1 200 ? 26.955 5.738 10.515 1.00 48.38 200 SER A N 1
ATOM 1551 C CA . SER A 1 200 ? 26.380 4.437 10.893 1.00 48.38 200 SER A CA 1
ATOM 1552 C C . SER A 1 200 ? 24.892 4.254 10.537 1.00 48.38 200 SER A C 1
ATOM 1554 O O . SER A 1 200 ? 24.172 3.564 11.249 1.00 48.38 200 SER A O 1
ATOM 1556 N N . SER A 1 201 ? 24.394 4.913 9.491 1.00 52.06 201 SER A N 1
ATOM 1557 C CA . SER A 1 201 ? 22.965 5.139 9.271 1.00 52.06 201 SER A CA 1
ATOM 1558 C C . SER A 1 201 ? 22.579 5.155 7.780 1.00 52.06 201 SER A C 1
ATOM 1560 O O . SER A 1 201 ? 21.804 5.994 7.325 1.00 52.06 201 SER A O 1
ATOM 1562 N N . PHE A 1 202 ? 23.122 4.223 6.983 1.00 56.69 202 PHE A N 1
ATOM 1563 C CA . PHE A 1 202 ? 22.799 4.124 5.551 1.00 56.69 202 PHE A CA 1
ATOM 1564 C C . PHE A 1 202 ? 21.665 3.178 5.232 1.00 56.69 202 PHE A C 1
ATOM 1566 O O . PHE A 1 202 ? 21.692 2.008 5.594 1.00 56.69 202 PHE A O 1
ATOM 1573 N N . GLN A 1 203 ? 20.699 3.683 4.471 1.00 63.94 203 GLN A N 1
ATOM 1574 C CA . GLN A 1 203 ? 19.638 2.883 3.887 1.00 63.94 203 GLN A CA 1
ATOM 1575 C C . GLN A 1 203 ? 20.179 2.070 2.707 1.00 63.94 203 GLN A C 1
ATOM 1577 O O . GLN A 1 203 ? 20.569 2.619 1.678 1.00 63.94 203 GLN A O 1
ATOM 1582 N N . HIS A 1 204 ? 20.187 0.748 2.852 1.00 75.56 204 HIS A N 1
ATOM 1583 C CA . HIS A 1 204 ? 20.548 -0.161 1.768 1.00 75.56 204 HIS A CA 1
ATOM 1584 C C . HIS A 1 204 ? 19.363 -0.294 0.822 1.00 75.56 204 HIS A C 1
ATOM 1586 O O . HIS A 1 204 ? 18.296 -0.713 1.255 1.00 75.56 204 HIS A O 1
ATOM 1592 N N . THR A 1 205 ? 19.528 0.037 -0.457 1.00 87.38 205 THR A N 1
ATOM 1593 C CA . THR A 1 205 ? 18.420 -0.048 -1.415 1.00 87.38 205 THR A CA 1
ATOM 1594 C C . THR A 1 205 ? 18.671 -1.108 -2.476 1.00 87.38 205 THR A C 1
ATOM 1596 O O . THR A 1 205 ? 19.697 -1.085 -3.152 1.00 87.38 205 THR A O 1
ATOM 1599 N N . LEU A 1 206 ? 17.694 -1.990 -2.685 1.00 91.81 206 LEU A N 1
ATOM 1600 C CA . LEU A 1 206 ? 17.604 -2.836 -3.871 1.00 91.81 206 LEU A CA 1
ATOM 1601 C C . LEU A 1 206 ? 16.548 -2.266 -4.826 1.00 91.81 206 LEU A C 1
ATOM 1603 O O . LEU A 1 206 ? 15.366 -2.207 -4.495 1.00 91.81 206 LEU A O 1
ATOM 1607 N N . ARG A 1 207 ? 16.972 -1.837 -6.018 1.00 95.12 207 ARG A N 1
ATOM 1608 C CA . ARG A 1 207 ? 16.089 -1.302 -7.065 1.00 95.12 207 ARG A CA 1
ATOM 1609 C C . ARG A 1 207 ? 15.790 -2.401 -8.085 1.00 95.12 207 ARG A C 1
ATOM 1611 O O . ARG A 1 207 ? 16.708 -2.956 -8.687 1.00 95.12 207 ARG A O 1
ATOM 1618 N N . VAL A 1 208 ? 14.516 -2.717 -8.287 1.00 96.62 208 VAL A N 1
ATOM 1619 C CA . VAL A 1 208 ? 14.066 -3.860 -9.094 1.00 96.62 208 VAL A CA 1
ATOM 1620 C C . VAL A 1 208 ? 13.114 -3.388 -10.181 1.00 96.62 208 VAL A C 1
ATOM 1622 O O . VAL A 1 208 ? 12.134 -2.707 -9.899 1.00 96.62 208 VAL A O 1
ATOM 1625 N N . LEU A 1 209 ? 13.386 -3.756 -11.430 1.00 96.19 209 LEU A N 1
ATOM 1626 C CA . LEU A 1 209 ? 12.532 -3.463 -12.577 1.00 96.19 209 LEU A CA 1
ATOM 1627 C C . LEU A 1 209 ? 11.748 -4.717 -12.968 1.00 96.19 209 LEU A C 1
ATOM 1629 O O . LEU A 1 209 ? 12.328 -5.706 -13.408 1.00 96.19 209 LEU A O 1
ATOM 1633 N N . SER A 1 210 ? 10.421 -4.676 -12.855 1.00 94.12 210 SER A N 1
ATOM 1634 C CA . SER A 1 210 ? 9.568 -5.736 -13.394 1.00 94.12 210 SER A CA 1
ATOM 1635 C C . SER A 1 210 ? 9.260 -5.459 -14.860 1.00 94.12 210 SER A C 1
ATOM 1637 O O . SER A 1 210 ? 8.448 -4.584 -15.174 1.00 94.12 210 SER A O 1
ATOM 1639 N N . HIS A 1 211 ? 9.855 -6.244 -15.758 1.00 90.88 211 HIS A N 1
ATOM 1640 C CA . HIS A 1 211 ? 9.577 -6.173 -17.191 1.00 90.88 211 HIS A CA 1
ATOM 1641 C C . HIS A 1 211 ? 9.770 -7.549 -17.848 1.00 90.88 211 HIS A C 1
ATOM 1643 O O . HIS A 1 211 ? 10.792 -8.195 -17.603 1.00 90.88 211 HIS A O 1
ATOM 1649 N N . PRO A 1 212 ? 8.815 -8.040 -18.663 1.00 81.56 212 PRO A N 1
ATOM 1650 C CA . PRO A 1 212 ? 8.956 -9.341 -19.308 1.00 81.56 212 PRO A CA 1
ATOM 1651 C C . PRO A 1 212 ? 10.164 -9.356 -20.250 1.00 81.56 212 PRO A C 1
ATOM 1653 O O . PRO A 1 212 ? 10.368 -8.422 -21.019 1.00 81.56 212 PRO A O 1
ATOM 1656 N N . PHE A 1 213 ? 10.923 -10.451 -20.250 1.00 72.19 213 PHE A N 1
ATOM 1657 C CA . PHE A 1 213 ? 11.919 -10.686 -21.295 1.00 72.19 213 PHE A CA 1
ATOM 1658 C C . PHE A 1 213 ? 11.228 -11.120 -22.590 1.00 72.19 213 PHE A C 1
ATOM 1660 O O . PHE A 1 213 ? 10.429 -12.060 -22.594 1.00 72.19 213 PHE A O 1
ATOM 1667 N N . ARG A 1 214 ? 11.553 -10.453 -23.701 1.00 66.06 214 ARG A N 1
ATOM 1668 C CA . ARG A 1 214 ? 11.108 -10.834 -25.046 1.00 66.06 214 ARG A CA 1
ATOM 1669 C C . ARG A 1 214 ? 12.297 -11.424 -25.800 1.00 66.06 214 ARG A C 1
ATOM 1671 O O . ARG A 1 214 ? 13.173 -10.702 -26.255 1.00 66.06 214 ARG A O 1
ATOM 1678 N N . ALA A 1 215 ? 12.299 -12.745 -25.972 1.00 52.72 215 ALA A N 1
ATOM 1679 C CA . ALA A 1 215 ? 13.394 -13.504 -26.592 1.00 52.72 215 ALA A CA 1
ATOM 1680 C C . ALA A 1 215 ? 13.758 -13.095 -28.041 1.00 52.72 215 ALA A C 1
ATOM 1682 O O . ALA A 1 215 ? 14.750 -13.575 -28.572 1.00 52.72 215 ALA A O 1
ATOM 1683 N N . LEU A 1 216 ? 12.962 -12.243 -28.698 1.00 51.69 216 LEU A N 1
ATOM 1684 C CA . LEU A 1 216 ? 13.135 -11.877 -30.108 1.00 51.69 216 LEU A CA 1
ATOM 1685 C C . LEU A 1 216 ? 14.133 -10.733 -30.359 1.00 51.69 216 LEU A C 1
ATOM 1687 O O . LEU A 1 216 ? 14.533 -10.561 -31.504 1.00 51.69 216 LEU A O 1
ATOM 1691 N N . HIS A 1 217 ? 14.533 -9.965 -29.339 1.00 49.53 217 HIS A N 1
ATOM 1692 C CA . HIS A 1 217 ? 15.428 -8.808 -29.522 1.00 49.53 217 HIS A CA 1
ATOM 1693 C C . HIS A 1 217 ? 16.700 -8.829 -28.663 1.00 49.53 217 HIS A C 1
ATOM 1695 O O . HIS A 1 217 ? 17.677 -8.183 -29.037 1.00 49.53 217 HIS A O 1
ATOM 1701 N N . ASP A 1 218 ? 16.739 -9.619 -27.588 1.00 49.19 218 ASP A N 1
ATOM 1702 C CA . ASP A 1 218 ? 17.885 -9.671 -26.680 1.00 49.19 218 ASP A CA 1
ATOM 1703 C C . ASP A 1 218 ? 18.647 -10.990 -26.830 1.00 49.19 218 ASP A C 1
ATOM 1705 O O . ASP A 1 218 ? 18.305 -12.011 -26.234 1.00 49.19 218 ASP A O 1
ATOM 1709 N N . SER A 1 219 ? 19.739 -10.957 -27.597 1.00 45.12 219 SER A N 1
ATOM 1710 C CA . SER A 1 219 ? 20.664 -12.089 -27.799 1.00 45.12 219 SER A CA 1
ATOM 1711 C C . SER A 1 219 ? 21.345 -12.575 -26.503 1.00 45.12 219 SER A C 1
ATOM 1713 O O . SER A 1 219 ? 22.071 -13.565 -26.520 1.00 45.12 219 SER A O 1
ATOM 1715 N N . VAL A 1 220 ? 21.143 -11.867 -25.383 1.00 47.66 220 VAL A N 1
ATOM 1716 C CA . VAL A 1 220 ? 21.768 -12.106 -24.072 1.00 47.66 220 VAL A CA 1
ATOM 1717 C C . VAL A 1 220 ? 20.747 -11.840 -22.948 1.00 47.66 220 VAL A C 1
ATOM 1719 O O . VAL A 1 220 ? 20.965 -11.025 -22.059 1.00 47.66 220 VAL A O 1
ATOM 1722 N N . GLY A 1 221 ? 19.573 -12.470 -23.001 1.00 51.97 221 GLY A N 1
ATOM 1723 C CA . GLY A 1 221 ? 18.539 -12.304 -21.972 1.00 51.97 221 GLY A CA 1
ATOM 1724 C C . GLY A 1 221 ? 18.613 -13.381 -20.891 1.00 51.97 221 GLY A C 1
ATOM 1725 O O . GLY A 1 221 ? 18.017 -14.445 -21.046 1.00 51.97 221 GLY A O 1
ATOM 1726 N N . VAL A 1 222 ? 19.326 -13.131 -19.789 1.00 56.19 222 VAL A N 1
ATOM 1727 C CA . VAL A 1 222 ? 19.248 -13.993 -18.596 1.00 56.19 222 VAL A CA 1
ATOM 1728 C C . VAL A 1 222 ? 17.841 -13.850 -18.005 1.00 56.19 222 VAL A C 1
ATOM 1730 O O . VAL A 1 222 ? 17.425 -12.743 -17.682 1.00 56.19 222 VAL A O 1
ATOM 1733 N N . ASP A 1 223 ? 17.108 -14.959 -17.863 1.00 69.62 223 ASP A N 1
ATOM 1734 C CA . ASP A 1 223 ? 15.805 -15.067 -17.180 1.00 69.62 223 ASP A CA 1
ATOM 1735 C C . ASP A 1 223 ? 15.975 -14.815 -15.669 1.00 69.62 223 ASP A C 1
ATOM 1737 O O . ASP A 1 223 ? 15.816 -15.716 -14.844 1.00 69.62 223 ASP A O 1
ATOM 1741 N N . THR A 1 224 ? 16.380 -13.595 -15.306 1.00 84.12 224 THR A N 1
ATOM 1742 C CA . THR A 1 224 ? 16.693 -13.221 -13.929 1.00 84.12 224 THR A CA 1
ATOM 1743 C C . THR A 1 224 ? 15.421 -13.278 -13.099 1.00 84.12 224 THR A C 1
ATOM 1745 O O . THR A 1 224 ? 14.439 -12.563 -13.326 1.00 84.12 224 THR A O 1
ATOM 1748 N N . ARG A 1 225 ? 15.436 -14.174 -12.120 1.00 85.88 225 ARG A N 1
ATOM 1749 C CA . ARG A 1 225 ? 14.394 -14.347 -11.114 1.00 85.88 225 ARG A CA 1
ATOM 1750 C C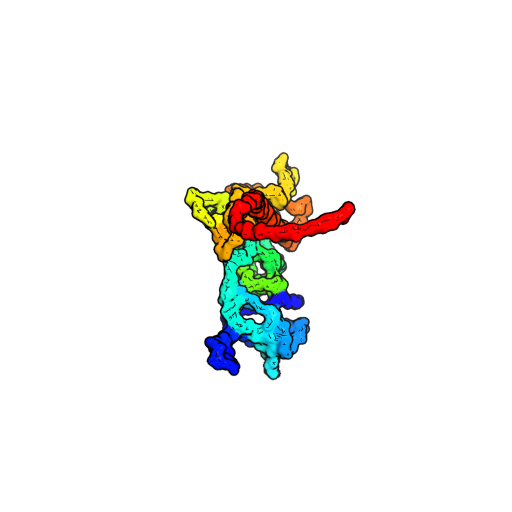 . ARG A 1 225 ? 14.711 -13.504 -9.891 1.00 85.88 225 ARG A C 1
ATOM 1752 O O . ARG A 1 225 ? 15.869 -13.226 -9.603 1.00 85.88 225 ARG A O 1
ATOM 1759 N N . PHE A 1 226 ? 13.683 -13.206 -9.104 1.00 88.69 226 PHE A N 1
ATOM 1760 C CA . PHE A 1 226 ? 13.813 -12.434 -7.864 1.00 88.69 226 PHE A CA 1
ATOM 1761 C C . PHE A 1 226 ? 14.906 -12.980 -6.924 1.00 88.69 226 PHE A C 1
ATOM 1763 O O . PHE A 1 226 ? 15.715 -12.231 -6.394 1.00 88.69 226 PHE A O 1
ATOM 1770 N N . ARG A 1 227 ? 15.00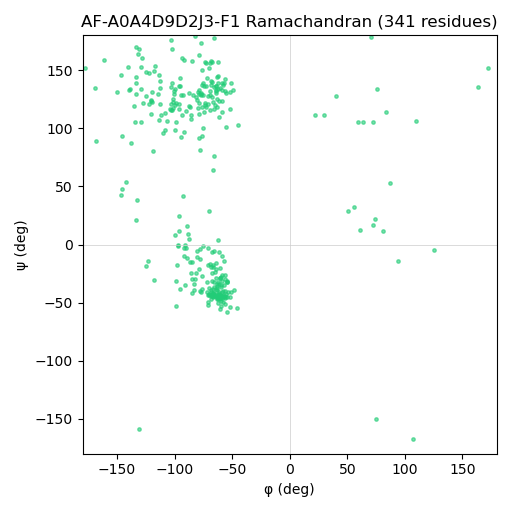1 -14.311 -6.790 1.00 85.94 227 ARG A N 1
ATOM 1771 C CA . ARG A 1 227 ? 16.019 -14.997 -5.968 1.00 85.94 227 ARG A CA 1
ATOM 1772 C C . ARG A 1 227 ? 17.471 -14.812 -6.435 1.00 85.94 227 ARG A C 1
ATOM 1774 O O . ARG A 1 227 ? 18.381 -15.184 -5.710 1.00 85.94 227 ARG A O 1
ATOM 1781 N N . GLN A 1 228 ? 17.679 -14.347 -7.666 1.00 88.50 228 GLN A N 1
ATOM 1782 C CA . GLN A 1 228 ? 19.002 -14.129 -8.262 1.00 88.50 228 GLN A CA 1
ATOM 1783 C C . GLN A 1 228 ? 19.448 -12.668 -8.148 1.00 88.50 228 GLN A C 1
ATOM 1785 O O . GLN A 1 228 ? 20.538 -12.335 -8.606 1.00 88.50 228 GLN A O 1
ATOM 1790 N N . LEU A 1 229 ? 18.609 -11.801 -7.575 1.00 89.31 229 LEU A N 1
ATOM 1791 C CA . LEU A 1 229 ? 18.958 -10.412 -7.327 1.00 89.31 229 LEU A CA 1
ATOM 1792 C C . LEU A 1 229 ? 20.039 -10.316 -6.255 1.00 89.31 229 LEU A C 1
ATOM 1794 O O . LEU A 1 229 ? 19.998 -11.021 -5.245 1.00 89.31 229 LEU A O 1
ATOM 1798 N N . SER A 1 230 ? 20.971 -9.396 -6.477 1.00 83.88 230 SER A N 1
ATOM 1799 C CA . SER A 1 230 ? 22.059 -9.112 -5.548 1.00 83.88 230 SER A CA 1
ATOM 1800 C C . SER A 1 230 ? 21.889 -7.721 -4.968 1.00 83.88 230 SER A C 1
ATOM 1802 O O . SER A 1 230 ? 21.650 -6.757 -5.695 1.00 83.88 230 SER A O 1
ATOM 1804 N N . TRP A 1 231 ? 22.052 -7.593 -3.656 1.00 84.75 231 TRP A N 1
ATOM 1805 C CA . TRP A 1 231 ? 22.105 -6.284 -3.017 1.00 84.75 231 TRP A CA 1
ATOM 1806 C C . TRP A 1 231 ? 23.391 -5.561 -3.435 1.00 84.75 231 TRP A C 1
ATOM 1808 O O . TRP A 1 231 ? 24.449 -6.192 -3.470 1.00 84.75 231 TRP A O 1
ATOM 1818 N N . PRO A 1 232 ? 23.335 -4.253 -3.744 1.00 73.94 232 PRO A N 1
ATOM 1819 C CA . PRO A 1 232 ? 24.502 -3.524 -4.240 1.00 73.94 232 PRO A CA 1
ATOM 1820 C C . PRO A 1 232 ? 25.629 -3.394 -3.199 1.00 73.94 232 PRO A C 1
ATOM 1822 O O . PRO A 1 232 ? 26.777 -3.182 -3.577 1.00 73.94 232 PRO A O 1
ATOM 1825 N N . PHE A 1 233 ? 25.334 -3.576 -1.903 1.00 69.00 233 PHE A N 1
ATOM 1826 C CA . PHE A 1 233 ? 26.318 -3.546 -0.814 1.00 69.00 233 PHE A CA 1
ATOM 1827 C C . PHE A 1 233 ? 26.023 -4.619 0.234 1.00 69.00 233 PHE A C 1
ATOM 1829 O O . PHE A 1 233 ? 24.852 -4.963 0.430 1.00 69.00 233 PHE A O 1
ATOM 1836 N N . PRO A 1 234 ? 27.050 -5.104 0.960 1.00 60.09 234 PRO A N 1
ATOM 1837 C CA . PRO A 1 234 ? 26.830 -5.941 2.127 1.00 60.09 234 PRO A CA 1
ATOM 1838 C C . PRO A 1 234 ? 25.992 -5.168 3.147 1.00 60.09 234 PRO A C 1
ATOM 1840 O O . PRO A 1 234 ? 26.353 -4.068 3.563 1.00 60.09 234 PRO A O 1
ATOM 1843 N N . VAL A 1 235 ? 24.858 -5.748 3.527 1.00 60.44 235 VAL A N 1
ATOM 1844 C CA . VAL A 1 235 ? 23.983 -5.203 4.569 1.00 60.44 235 VAL A CA 1
ATOM 1845 C C . VAL A 1 235 ? 24.780 -5.173 5.891 1.00 60.44 235 VAL A C 1
ATOM 1847 O O . VAL A 1 235 ? 25.505 -6.138 6.166 1.00 60.44 235 VAL A O 1
ATOM 1850 N N . PRO A 1 236 ? 24.762 -4.072 6.673 1.00 54.06 236 PRO A N 1
ATOM 1851 C CA . PRO A 1 236 ? 25.738 -3.823 7.735 1.00 54.06 236 PRO A CA 1
ATOM 1852 C C . PRO A 1 236 ? 25.620 -4.875 8.822 1.00 54.06 236 PRO A C 1
ATOM 1854 O O . PRO A 1 236 ? 24.510 -5.082 9.276 1.00 54.06 236 PRO A O 1
ATOM 1857 N N . LYS A 1 237 ? 26.746 -5.455 9.280 1.00 51.22 237 LYS A N 1
ATOM 1858 C CA . LYS A 1 237 ? 26.867 -6.520 10.313 1.00 51.22 237 LYS A CA 1
ATOM 1859 C C . LYS A 1 237 ? 26.459 -6.135 11.745 1.00 51.22 237 LYS A C 1
ATOM 1861 O O . LYS A 1 237 ? 26.331 -7.021 12.587 1.00 51.22 237 LYS A O 1
ATOM 1866 N N . ASN A 1 238 ? 26.130 -4.864 11.992 1.00 50.22 238 ASN A N 1
ATOM 1867 C CA . ASN A 1 238 ? 25.666 -4.378 13.293 1.00 50.22 238 ASN A CA 1
ATOM 1868 C C . ASN A 1 238 ? 24.172 -3.997 13.265 1.00 50.22 238 ASN A C 1
ATOM 1870 O O . ASN A 1 238 ? 23.820 -2.890 12.889 1.00 50.22 238 ASN A O 1
ATOM 1874 N N . GLY A 1 239 ? 23.325 -4.934 13.693 1.00 47.09 239 GLY A N 1
ATOM 1875 C CA . GLY A 1 239 ? 21.920 -4.778 14.104 1.00 47.09 239 GLY A CA 1
ATOM 1876 C C . GLY A 1 239 ? 20.896 -4.208 13.106 1.00 47.09 239 GLY A C 1
ATOM 1877 O O . GLY A 1 239 ? 20.751 -3.002 12.999 1.00 47.09 239 GLY A O 1
ATOM 1878 N N . LEU A 1 240 ? 20.025 -5.062 12.545 1.00 51.72 240 LEU A N 1
ATOM 1879 C CA . LEU A 1 240 ? 18.681 -4.659 12.067 1.00 51.72 240 LEU A CA 1
ATOM 1880 C C . LEU A 1 240 ? 17.657 -4.492 13.213 1.00 51.72 240 LEU A C 1
ATOM 1882 O O . LEU A 1 240 ? 16.514 -4.106 12.976 1.00 51.72 240 LEU A O 1
ATOM 1886 N N . LYS A 1 241 ? 18.054 -4.787 14.459 1.00 46.72 241 LYS A N 1
ATOM 1887 C CA . LYS A 1 241 ? 17.255 -4.543 15.665 1.00 46.72 241 LYS A CA 1
ATOM 1888 C C . LYS A 1 241 ? 17.731 -3.266 16.345 1.00 46.72 241 LYS A C 1
ATOM 1890 O O . LYS A 1 241 ? 18.708 -3.272 17.085 1.00 46.72 241 LYS A O 1
ATOM 1895 N N . GLY A 1 242 ? 17.004 -2.193 16.082 1.00 41.62 242 GLY A N 1
ATOM 1896 C CA . GLY A 1 242 ? 17.105 -0.919 16.770 1.00 41.62 242 GLY A CA 1
ATOM 1897 C C . GLY A 1 242 ? 15.925 -0.066 16.335 1.00 41.62 242 GLY A C 1
ATOM 1898 O O . GLY A 1 242 ? 15.600 -0.018 15.154 1.00 41.62 242 GLY A O 1
ATOM 1899 N N . GLU A 1 243 ? 15.267 0.587 17.283 1.00 41.06 243 GLU A N 1
ATOM 1900 C CA . GLU A 1 243 ? 14.085 1.442 17.092 1.00 41.06 243 GLU A CA 1
ATOM 1901 C C . GLU A 1 243 ? 14.340 2.672 16.196 1.00 41.06 243 GLU A C 1
ATOM 1903 O O . GLU A 1 243 ? 13.450 3.492 15.976 1.00 41.06 243 GLU A O 1
ATOM 1908 N N . THR A 1 244 ? 15.543 2.797 15.638 1.00 47.56 244 THR A N 1
ATOM 1909 C CA . THR A 1 244 ? 15.917 3.812 14.665 1.00 47.56 244 THR A CA 1
ATOM 1910 C C . THR A 1 244 ? 15.725 3.268 13.252 1.00 47.56 244 THR A C 1
ATOM 1912 O O . THR A 1 244 ? 16.486 2.424 12.785 1.00 47.56 244 THR A O 1
ATOM 1915 N N . ALA A 1 245 ? 14.745 3.803 12.530 1.00 50.22 245 ALA A N 1
ATOM 1916 C CA . ALA A 1 245 ? 14.495 3.505 11.117 1.00 50.22 245 ALA A CA 1
ATOM 1917 C C . ALA A 1 245 ? 15.674 3.765 10.165 1.00 50.22 245 ALA A C 1
ATOM 1919 O O . ALA A 1 245 ? 15.668 3.339 9.006 1.00 50.22 245 ALA A O 1
ATOM 1920 N N . VAL A 1 246 ? 16.678 4.497 10.639 1.00 50.81 246 VAL A N 1
ATOM 1921 C CA . VAL A 1 246 ? 17.822 4.910 9.845 1.00 50.81 246 VAL A CA 1
ATOM 1922 C C . VAL A 1 246 ? 18.751 3.714 9.638 1.00 50.81 246 VAL A C 1
ATOM 1924 O O . VAL A 1 246 ? 19.513 3.342 10.522 1.00 50.81 246 VAL A O 1
ATOM 1927 N N . GLY A 1 247 ? 18.660 3.097 8.459 1.00 60.28 247 GLY A N 1
ATOM 1928 C CA . GLY A 1 247 ? 19.576 2.040 8.028 1.00 60.28 247 GLY A CA 1
ATOM 1929 C C . GLY A 1 247 ? 18.935 0.720 7.598 1.00 60.28 247 GLY A C 1
ATOM 1930 O O . GLY A 1 247 ? 19.639 -0.170 7.123 1.00 60.28 247 GLY A O 1
ATOM 1931 N N . GLN A 1 248 ? 17.611 0.572 7.719 1.00 74.31 248 GLN A N 1
ATOM 1932 C CA . GLN A 1 248 ? 16.955 -0.661 7.279 1.00 74.31 248 GLN A CA 1
ATOM 1933 C C . GLN A 1 248 ? 17.019 -0.826 5.748 1.00 74.31 248 GLN A C 1
ATOM 1935 O O . GLN A 1 248 ? 16.829 0.154 5.018 1.00 74.31 248 GLN A O 1
ATOM 1940 N N . PRO A 1 249 ? 17.251 -2.054 5.244 1.00 83.12 249 PRO A N 1
ATOM 1941 C CA . PRO A 1 249 ? 17.245 -2.335 3.821 1.00 83.12 249 PRO A CA 1
ATOM 1942 C C . PRO A 1 249 ? 15.846 -2.104 3.251 1.00 83.12 249 PRO A C 1
ATOM 1944 O O . PRO A 1 249 ? 14.861 -2.589 3.804 1.00 83.12 249 PRO A O 1
ATOM 1947 N N . ARG A 1 250 ? 15.751 -1.376 2.140 1.00 89.56 25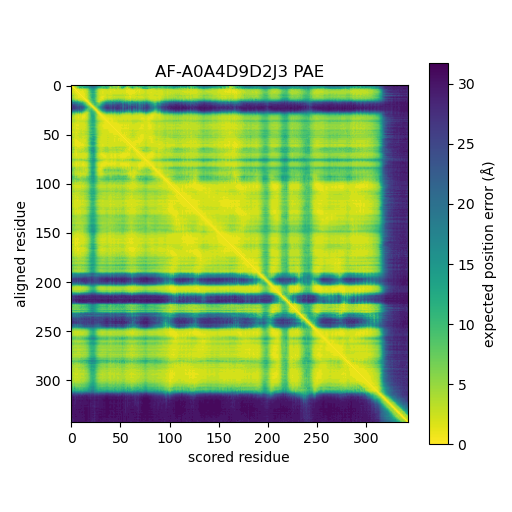0 ARG A N 1
ATOM 1948 C CA . ARG A 1 250 ? 14.508 -1.143 1.400 1.00 89.56 250 ARG A CA 1
ATOM 1949 C C . ARG A 1 250 ? 14.596 -1.719 -0.001 1.00 89.56 250 ARG A C 1
ATOM 1951 O O . ARG A 1 250 ? 15.662 -1.750 -0.615 1.00 89.56 250 ARG A O 1
ATOM 1958 N N . LEU A 1 251 ? 13.454 -2.145 -0.519 1.00 94.06 251 LEU A N 1
ATOM 1959 C CA . LEU A 1 251 ? 13.327 -2.669 -1.871 1.00 94.06 251 LEU A CA 1
ATOM 1960 C C . LEU A 1 251 ? 12.346 -1.801 -2.656 1.00 94.06 251 LEU A C 1
ATOM 1962 O O . LEU A 1 251 ? 11.198 -1.669 -2.252 1.00 94.06 251 LEU A O 1
ATOM 1966 N N . LEU A 1 252 ? 12.785 -1.232 -3.779 1.00 96.94 252 LEU A N 1
ATOM 1967 C CA . LEU A 1 252 ? 11.945 -0.448 -4.685 1.00 96.94 252 LEU A CA 1
ATOM 1968 C C . LEU A 1 252 ? 11.586 -1.264 -5.932 1.00 96.94 252 LEU A C 1
ATOM 1970 O O . LEU A 1 252 ? 12.465 -1.582 -6.733 1.00 96.94 252 LEU A O 1
ATOM 1974 N N . LEU A 1 253 ? 10.299 -1.549 -6.132 1.00 97.94 253 LEU A N 1
ATOM 1975 C CA . LEU A 1 253 ? 9.766 -2.232 -7.314 1.00 97.94 253 LEU A CA 1
ATOM 1976 C C . LEU A 1 253 ? 9.235 -1.236 -8.348 1.00 97.94 253 LEU A C 1
ATOM 1978 O O . LEU A 1 253 ? 8.236 -0.567 -8.102 1.00 97.94 253 LEU A O 1
ATOM 1982 N N . ALA A 1 254 ? 9.836 -1.188 -9.534 1.00 98.06 254 ALA A N 1
ATOM 1983 C CA . ALA A 1 254 ? 9.293 -0.478 -10.688 1.00 98.06 254 ALA A CA 1
ATOM 1984 C C . ALA A 1 254 ? 8.347 -1.379 -11.498 1.00 98.06 254 ALA A C 1
ATOM 1986 O O . ALA A 1 254 ? 8.757 -2.412 -12.035 1.00 98.06 254 ALA A O 1
ATOM 1987 N N . ILE A 1 255 ? 7.081 -0.968 -11.610 1.00 97.06 255 ILE A N 1
ATOM 1988 C CA . ILE A 1 255 ? 6.005 -1.688 -12.307 1.00 97.06 255 ILE A CA 1
ATOM 1989 C C . ILE A 1 255 ? 5.416 -0.784 -13.395 1.00 97.06 255 ILE A C 1
ATOM 1991 O O . ILE A 1 255 ? 4.928 0.309 -13.109 1.00 97.06 255 ILE A O 1
ATOM 1995 N N . GLY A 1 256 ? 5.479 -1.240 -14.647 1.00 95.19 256 GLY A N 1
ATOM 1996 C CA . GLY A 1 256 ? 5.064 -0.461 -15.818 1.00 95.19 256 GLY A CA 1
ATOM 1997 C C . GLY A 1 256 ? 3.547 -0.383 -16.022 1.00 95.19 256 GLY A C 1
ATOM 1998 O O . GLY A 1 256 ? 2.791 -1.051 -15.311 1.00 95.19 256 GLY A O 1
ATOM 1999 N N . PRO A 1 257 ? 3.086 0.421 -17.002 1.00 93.19 257 PRO A N 1
ATOM 2000 C CA . PRO A 1 257 ? 1.678 0.486 -17.392 1.00 93.19 257 PRO A CA 1
ATOM 2001 C C . PRO A 1 257 ? 1.226 -0.848 -18.000 1.00 93.19 257 PRO A C 1
ATOM 2003 O O . PRO A 1 257 ? 2.032 -1.751 -18.221 1.00 93.19 257 PRO A O 1
ATOM 2006 N N . GLU A 1 258 ? -0.048 -0.972 -18.359 1.00 87.06 258 GLU A N 1
ATOM 2007 C CA . GLU A 1 258 ? -0.606 -2.195 -18.954 1.00 87.06 258 GLU A CA 1
ATOM 2008 C C . GLU A 1 258 ? 0.154 -2.660 -20.201 1.00 87.06 258 GLU A C 1
ATOM 2010 O O . GLU A 1 258 ? 0.238 -3.851 -20.489 1.00 87.06 258 GLU A O 1
ATOM 2015 N N . SER A 1 259 ? 0.703 -1.699 -20.943 1.00 87.69 259 SER A N 1
ATOM 2016 C CA . SER A 1 259 ? 1.468 -1.928 -22.172 1.00 87.69 259 SER A CA 1
ATOM 2017 C C . SER A 1 259 ? 2.967 -2.176 -21.924 1.00 87.69 259 SER A C 1
ATOM 2019 O O . SER A 1 259 ? 3.745 -2.271 -22.882 1.00 87.69 259 SER A O 1
ATOM 2021 N N . GLY A 1 260 ? 3.376 -2.258 -20.654 1.00 90.44 260 GLY A N 1
ATOM 2022 C CA . GLY A 1 260 ? 4.764 -2.335 -20.204 1.00 90.44 260 GLY A CA 1
ATOM 2023 C C . GLY A 1 260 ? 5.537 -1.030 -20.393 1.00 90.44 260 GLY A C 1
ATOM 2024 O O . GLY A 1 260 ? 5.019 -0.047 -20.922 1.00 90.44 260 GLY A O 1
ATOM 2025 N N . TRP A 1 261 ? 6.799 -1.030 -19.975 1.00 93.94 261 TRP A N 1
ATOM 2026 C CA . TRP A 1 261 ? 7.730 0.065 -20.253 1.00 93.94 261 TRP A CA 1
ATOM 2027 C C . TRP A 1 261 ? 8.058 0.144 -21.761 1.00 93.94 261 TRP A C 1
ATOM 2029 O O . TRP A 1 261 ? 7.849 -0.815 -22.516 1.00 93.94 261 TRP A O 1
ATOM 2039 N N . GLU A 1 262 ? 8.485 1.306 -22.250 1.00 93.88 262 GLU A N 1
ATOM 2040 C CA . GLU A 1 262 ? 8.967 1.511 -23.620 1.00 93.88 262 GLU A CA 1
ATOM 2041 C C . GLU A 1 262 ? 10.358 0.901 -23.809 1.00 93.88 262 GLU A C 1
ATOM 2043 O O . GLU A 1 262 ? 11.320 1.275 -23.142 1.00 93.88 262 GLU A O 1
ATOM 2048 N N . GLU A 1 263 ? 10.457 -0.016 -24.770 1.00 90.69 263 GLU A N 1
ATOM 2049 C CA . GLU A 1 263 ? 11.702 -0.672 -25.166 1.00 90.69 263 GLU A CA 1
ATOM 2050 C C . GLU A 1 263 ? 12.321 0.072 -26.368 1.00 90.69 263 GLU A C 1
ATOM 2052 O O . GLU A 1 263 ? 11.577 0.405 -27.298 1.00 90.69 263 GLU A O 1
ATOM 2057 N N . PRO A 1 264 ? 13.647 0.329 -26.390 1.00 90.19 264 PRO A N 1
ATOM 2058 C CA . PRO A 1 264 ? 14.626 0.077 -25.319 1.00 90.19 264 PRO A CA 1
ATOM 2059 C C . PRO A 1 264 ? 14.741 1.228 -24.299 1.00 90.19 264 PRO A C 1
ATOM 2061 O O . PRO A 1 264 ? 15.282 1.040 -23.214 1.00 90.19 264 PRO A O 1
ATOM 2064 N N . TYR A 1 265 ? 14.224 2.413 -24.634 1.00 92.31 265 TYR A N 1
ATOM 2065 C CA . TYR A 1 265 ? 14.575 3.671 -23.970 1.00 92.31 265 TYR A CA 1
ATOM 2066 C C . TYR A 1 265 ? 14.313 3.703 -22.455 1.00 92.31 265 TYR A C 1
ATOM 2068 O O . TYR A 1 265 ? 15.193 4.088 -21.687 1.00 92.31 265 TYR A O 1
ATOM 2076 N N . GLU A 1 266 ? 13.120 3.311 -21.993 1.00 95.25 266 GLU A N 1
ATOM 2077 C CA . GLU A 1 266 ? 12.809 3.350 -20.556 1.00 95.25 266 GLU A CA 1
ATOM 2078 C C . GLU A 1 266 ? 13.564 2.255 -19.791 1.00 95.25 266 GLU A C 1
ATOM 2080 O O . GLU A 1 266 ? 13.964 2.476 -18.651 1.00 95.25 266 GLU A O 1
ATOM 2085 N N . LEU A 1 267 ? 13.817 1.100 -20.414 1.00 93.00 267 LEU A N 1
ATOM 2086 C CA . LEU A 1 267 ? 14.583 0.009 -19.803 1.00 93.00 267 LEU A CA 1
ATOM 2087 C C . LEU A 1 267 ? 16.043 0.419 -19.590 1.00 93.00 267 LEU A C 1
ATOM 2089 O O . LEU A 1 267 ? 16.595 0.204 -18.511 1.00 93.00 267 LEU A O 1
ATOM 2093 N N . GLU A 1 268 ? 16.657 1.043 -20.597 1.00 93.00 268 GLU A N 1
ATOM 2094 C CA . GLU A 1 268 ? 18.005 1.602 -20.490 1.00 93.00 268 GLU A CA 1
ATOM 2095 C C . GLU A 1 268 ? 18.066 2.683 -19.414 1.00 93.00 268 GLU A C 1
ATOM 2097 O O . GLU A 1 268 ? 18.960 2.643 -18.572 1.00 93.00 268 GLU A O 1
ATOM 2102 N N . LEU A 1 269 ? 17.066 3.567 -19.365 1.00 94.44 269 LEU A N 1
ATOM 2103 C CA . LEU A 1 269 ? 16.960 4.591 -18.332 1.00 94.44 269 LEU A CA 1
ATOM 2104 C C . LEU A 1 269 ? 16.926 3.975 -16.923 1.00 94.44 269 LEU A C 1
ATOM 2106 O O . LEU A 1 269 ? 17.639 4.435 -16.036 1.00 94.44 269 LEU A O 1
ATOM 2110 N N . PHE A 1 270 ? 16.148 2.915 -16.696 1.00 95.69 270 PHE A N 1
ATOM 2111 C CA . PHE A 1 270 ? 16.151 2.204 -15.413 1.00 95.69 270 PHE A CA 1
ATOM 2112 C C . PHE A 1 270 ? 17.506 1.548 -15.114 1.00 95.69 270 PHE A C 1
ATOM 2114 O O . PHE A 1 270 ? 18.008 1.661 -13.993 1.00 95.69 270 PHE A O 1
ATOM 2121 N N . ARG A 1 271 ? 18.122 0.896 -16.106 1.00 92.88 271 ARG A N 1
ATOM 2122 C CA . ARG A 1 271 ? 19.429 0.235 -15.966 1.00 92.88 271 ARG A CA 1
ATOM 2123 C C . ARG A 1 271 ? 20.534 1.226 -15.594 1.00 92.88 271 ARG A C 1
ATOM 2125 O O . ARG A 1 271 ? 21.335 0.935 -14.712 1.00 92.88 271 ARG A O 1
ATOM 2132 N N . GLU A 1 272 ? 20.553 2.401 -16.220 1.00 93.31 272 GLU A N 1
ATOM 2133 C CA . GLU A 1 272 ? 21.477 3.500 -15.897 1.00 93.31 272 GLU A CA 1
ATOM 2134 C C . GLU A 1 272 ? 21.319 3.989 -14.452 1.00 93.31 272 GLU A C 1
ATOM 2136 O O . GLU A 1 272 ? 22.289 4.414 -13.833 1.00 93.31 272 GLU A O 1
ATOM 2141 N N . HIS A 1 273 ? 20.117 3.860 -13.885 1.00 94.00 273 HIS A N 1
ATOM 2142 C CA . HIS A 1 273 ? 19.817 4.192 -12.494 1.00 94.00 273 HIS A CA 1
ATOM 2143 C C . HIS A 1 273 ? 19.873 2.962 -11.567 1.00 94.00 273 HIS A C 1
ATOM 2145 O O . HIS A 1 273 ? 19.232 2.939 -10.513 1.00 94.00 273 HIS A O 1
ATOM 2151 N N . GLY A 1 274 ? 20.627 1.922 -11.934 1.00 91.81 274 GLY A N 1
ATOM 2152 C CA . GLY A 1 274 ? 20.943 0.793 -11.053 1.00 91.81 274 GLY A CA 1
ATOM 2153 C C . GLY A 1 274 ? 19.783 -0.166 -10.776 1.00 91.81 274 GLY A C 1
ATOM 2154 O O . GLY A 1 274 ? 19.848 -0.935 -9.816 1.00 91.81 274 GLY A O 1
ATOM 2155 N N . PHE A 1 275 ? 18.717 -0.135 -11.579 1.00 94.06 275 PHE A N 1
ATOM 2156 C CA . PHE A 1 275 ? 17.659 -1.136 -11.475 1.00 94.06 275 PHE A CA 1
ATOM 2157 C C . PHE A 1 275 ? 18.111 -2.475 -12.056 1.00 94.06 275 PHE A C 1
ATOM 2159 O O . PHE A 1 275 ? 18.660 -2.547 -13.156 1.00 94.06 275 PHE A O 1
ATOM 2166 N N . GLN A 1 276 ? 17.801 -3.550 -11.336 1.00 93.06 276 GLN A N 1
ATOM 2167 C CA . GLN A 1 276 ? 17.972 -4.919 -11.810 1.00 93.06 276 GLN A CA 1
ATOM 2168 C C . GLN A 1 276 ? 16.650 -5.438 -12.371 1.00 93.06 276 GLN A C 1
ATOM 2170 O O . GLN A 1 276 ? 15.638 -5.476 -11.667 1.00 93.06 276 GLN A O 1
ATOM 2175 N N . GLN A 1 277 ? 16.646 -5.827 -13.645 1.00 92.56 277 GLN A N 1
ATOM 2176 C CA . GLN A 1 277 ? 15.452 -6.349 -14.299 1.00 92.56 277 GLN A CA 1
ATOM 2177 C C . GLN A 1 277 ? 15.167 -7.795 -13.881 1.00 92.56 277 GLN A C 1
ATOM 2179 O O . GLN A 1 277 ? 16.068 -8.632 -13.841 1.00 92.56 277 GLN A O 1
ATOM 2184 N N . ILE A 1 278 ? 13.892 -8.091 -13.632 1.00 92.56 278 ILE A N 1
ATOM 2185 C CA . ILE A 1 278 ? 13.375 -9.441 -13.405 1.00 92.56 278 ILE A CA 1
ATOM 2186 C C . ILE A 1 278 ? 12.184 -9.743 -14.309 1.00 92.56 278 ILE A C 1
ATOM 2188 O O . ILE A 1 278 ? 11.475 -8.840 -14.757 1.00 92.56 278 ILE A O 1
ATOM 2192 N N . THR A 1 279 ? 11.898 -11.034 -14.478 1.00 89.38 279 THR A N 1
ATOM 2193 C CA . THR A 1 279 ? 10.655 -11.517 -15.092 1.00 89.38 279 THR A CA 1
ATOM 2194 C C . THR A 1 279 ? 9.900 -12.499 -14.193 1.00 89.38 279 THR A C 1
ATOM 2196 O O . THR A 1 279 ? 10.480 -13.311 -13.464 1.00 89.38 279 THR A O 1
ATOM 2199 N N . LEU A 1 280 ? 8.569 -12.482 -14.302 1.00 88.81 280 LEU A N 1
ATOM 2200 C CA . LEU A 1 280 ? 7.662 -13.449 -13.670 1.00 88.81 280 LEU A CA 1
ATOM 2201 C C . LEU A 1 280 ? 7.393 -14.683 -14.546 1.00 88.81 280 LEU A C 1
ATOM 2203 O O . LEU A 1 280 ? 6.485 -15.471 -14.284 1.00 88.81 280 LEU A O 1
ATOM 2207 N N . GLY A 1 281 ? 8.221 -14.885 -15.571 1.00 83.31 281 GLY A N 1
ATOM 2208 C CA . GLY A 1 281 ? 8.174 -16.033 -16.467 1.00 83.31 281 GLY A CA 1
ATOM 2209 C C . GLY A 1 281 ? 7.634 -15.682 -17.849 1.00 83.31 281 GLY A C 1
ATOM 2210 O O . GLY A 1 281 ? 7.531 -14.510 -18.199 1.00 83.31 281 GLY A O 1
ATOM 2211 N N . PRO A 1 282 ? 7.306 -16.699 -18.660 1.00 80.00 282 PRO A N 1
ATOM 2212 C CA . PRO A 1 282 ? 6.991 -16.500 -20.074 1.00 80.00 282 PRO A CA 1
ATOM 2213 C C . PRO A 1 282 ? 5.577 -15.954 -20.317 1.00 80.00 282 PRO A C 1
ATOM 2215 O O . PRO A 1 282 ? 5.246 -15.563 -21.433 1.00 80.00 282 PRO A O 1
ATOM 2218 N N . ARG A 1 283 ? 4.709 -15.964 -19.298 1.00 84.06 283 ARG A N 1
ATOM 2219 C CA . ARG A 1 283 ? 3.323 -15.507 -19.423 1.00 84.06 283 ARG A CA 1
ATOM 2220 C C . ARG A 1 283 ? 3.245 -14.008 -19.180 1.00 84.06 283 ARG A C 1
ATOM 2222 O O . ARG A 1 283 ? 3.701 -13.522 -18.150 1.00 84.06 283 ARG A O 1
ATOM 2229 N N . VAL A 1 284 ? 2.582 -13.303 -20.090 1.00 85.19 284 VAL A N 1
ATOM 2230 C CA . VAL A 1 284 ? 2.230 -11.896 -19.889 1.00 85.19 284 VAL A CA 1
ATOM 2231 C C . VAL A 1 284 ? 1.162 -11.817 -18.802 1.00 85.19 284 VAL A C 1
ATOM 2233 O O . VAL A 1 284 ? 0.056 -12.333 -18.966 1.00 85.19 284 VAL A O 1
ATOM 2236 N N . LEU A 1 285 ? 1.506 -11.190 -17.680 1.00 90.00 285 LEU A N 1
ATOM 2237 C CA . LEU A 1 285 ? 0.590 -10.982 -16.564 1.00 90.00 285 LEU A CA 1
ATOM 2238 C C . LEU A 1 285 ? -0.058 -9.603 -16.668 1.00 90.00 285 LEU A C 1
ATOM 2240 O O . LEU A 1 285 ? 0.589 -8.626 -17.039 1.00 90.00 285 LEU A O 1
ATOM 2244 N N . ARG A 1 286 ? -1.337 -9.515 -16.295 1.00 90.94 286 ARG A N 1
ATOM 2245 C CA . ARG A 1 286 ? -1.989 -8.219 -16.071 1.00 90.94 286 ARG A CA 1
ATOM 2246 C C . ARG A 1 286 ? -1.411 -7.579 -14.813 1.00 90.94 286 ARG A C 1
ATOM 2248 O O . ARG A 1 286 ? -1.055 -8.298 -13.882 1.00 90.94 286 ARG A O 1
ATOM 2255 N N . THR A 1 287 ? -1.410 -6.249 -14.739 1.00 91.75 287 THR A N 1
ATOM 2256 C CA . THR A 1 287 ? -0.920 -5.509 -13.563 1.00 91.75 287 THR A CA 1
ATOM 2257 C C . THR A 1 287 ? -1.593 -5.972 -12.265 1.00 91.75 287 THR A C 1
ATOM 2259 O O . THR A 1 287 ? -0.905 -6.199 -11.279 1.00 91.75 287 THR A O 1
ATOM 2262 N N . GLU A 1 288 ? -2.909 -6.230 -12.284 1.00 92.38 288 GLU A N 1
ATOM 2263 C CA . GLU A 1 288 ? -3.678 -6.756 -11.134 1.00 92.38 288 GLU A CA 1
ATOM 2264 C C . GLU A 1 288 ? -3.155 -8.107 -10.614 1.00 92.38 288 GLU A C 1
ATOM 2266 O O . GLU A 1 288 ? -3.323 -8.422 -9.443 1.00 92.38 288 GLU A O 1
ATOM 2271 N N . THR A 1 289 ? -2.512 -8.907 -11.467 1.00 94.31 289 THR A N 1
ATOM 2272 C CA . THR A 1 289 ? -1.898 -10.192 -11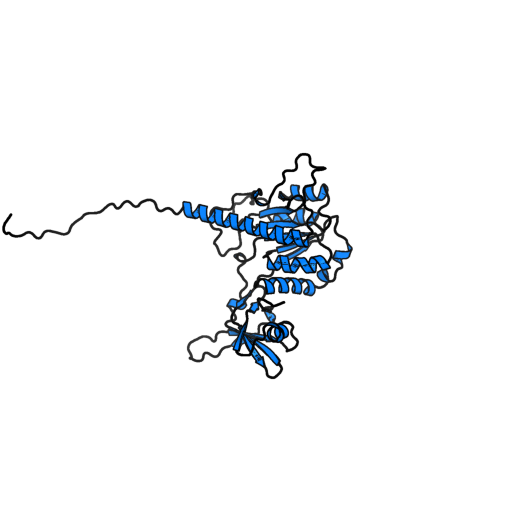.095 1.00 94.31 289 THR A CA 1
ATOM 2273 C C . THR A 1 289 ? -0.410 -10.039 -10.786 1.00 94.31 289 THR A C 1
ATOM 2275 O O . THR A 1 289 ? 0.102 -10.680 -9.874 1.00 94.31 289 THR A O 1
ATOM 2278 N N . ALA A 1 290 ? 0.294 -9.195 -11.542 1.00 93.38 290 ALA A N 1
ATOM 2279 C CA . ALA A 1 290 ? 1.725 -8.976 -11.380 1.00 93.38 290 ALA A CA 1
ATOM 2280 C C . ALA A 1 290 ? 2.045 -8.291 -10.047 1.00 93.38 290 ALA A C 1
ATOM 2282 O O . ALA A 1 290 ? 2.953 -8.729 -9.352 1.00 93.38 290 ALA A O 1
ATOM 2283 N N . VAL A 1 291 ? 1.281 -7.264 -9.668 1.00 95.75 291 VAL A N 1
ATOM 2284 C CA . VAL A 1 291 ? 1.482 -6.498 -8.429 1.00 95.75 291 VAL A CA 1
ATOM 2285 C C . VAL A 1 291 ? 1.505 -7.393 -7.183 1.00 95.75 291 VAL A C 1
ATOM 2287 O O . VAL A 1 291 ? 2.532 -7.396 -6.503 1.00 95.75 291 VAL A O 1
ATOM 2290 N N . PRO A 1 292 ? 0.461 -8.191 -6.874 1.00 95.81 292 PRO A N 1
ATOM 2291 C CA . PRO A 1 292 ? 0.486 -9.033 -5.681 1.00 95.81 292 PRO A CA 1
ATOM 2292 C C . PRO A 1 292 ? 1.591 -10.098 -5.728 1.00 95.81 292 PRO A C 1
ATOM 2294 O O . PRO A 1 292 ? 2.201 -10.385 -4.701 1.00 95.81 292 PRO A O 1
ATOM 2297 N N . ALA A 1 293 ? 1.909 -10.642 -6.908 1.00 96.06 293 ALA A N 1
ATOM 2298 C CA . ALA A 1 293 ? 2.999 -11.605 -7.058 1.00 96.06 293 ALA A CA 1
ATOM 2299 C C . ALA A 1 293 ? 4.381 -10.979 -6.791 1.00 96.06 293 ALA A C 1
ATOM 2301 O O . ALA A 1 293 ? 5.205 -11.576 -6.103 1.00 96.06 293 ALA A O 1
ATOM 2302 N N . LEU A 1 294 ? 4.636 -9.773 -7.310 1.00 96.50 294 LEU A N 1
ATOM 2303 C CA . LEU A 1 294 ? 5.893 -9.047 -7.097 1.00 96.50 294 LEU A CA 1
ATOM 2304 C C . LEU A 1 294 ? 6.075 -8.650 -5.639 1.00 96.50 294 LEU A C 1
ATOM 2306 O O . LEU A 1 294 ? 7.172 -8.804 -5.112 1.00 96.50 294 LEU A O 1
ATOM 2310 N N . LEU A 1 295 ? 5.011 -8.166 -4.994 1.00 97.44 295 LEU A N 1
ATOM 2311 C CA . LEU A 1 295 ? 5.051 -7.808 -3.580 1.00 97.44 295 LEU A CA 1
ATOM 2312 C C . LEU A 1 295 ? 5.352 -9.033 -2.718 1.00 97.44 295 LEU A C 1
ATOM 2314 O O . LEU A 1 295 ? 6.269 -8.976 -1.906 1.00 97.44 295 LEU A O 1
ATOM 2318 N N . ALA A 1 296 ? 4.675 -10.162 -2.951 1.00 96.50 296 ALA A N 1
ATOM 2319 C CA . ALA A 1 296 ? 4.961 -11.402 -2.231 1.00 96.50 296 ALA A CA 1
ATOM 2320 C C . ALA A 1 296 ? 6.436 -11.826 -2.366 1.00 96.50 296 ALA A C 1
ATOM 2322 O O . ALA A 1 296 ? 7.081 -12.131 -1.366 1.00 96.50 296 ALA A O 1
ATOM 2323 N N . LEU A 1 297 ? 6.993 -11.778 -3.582 1.00 95.75 297 LEU A N 1
ATOM 2324 C CA . LEU A 1 297 ? 8.407 -12.092 -3.824 1.00 95.75 297 LEU A CA 1
ATOM 2325 C C . LEU A 1 297 ? 9.364 -11.090 -3.162 1.00 95.75 297 LEU A C 1
ATOM 2327 O O . LEU A 1 297 ? 10.423 -11.485 -2.681 1.00 95.75 297 LEU A O 1
ATOM 2331 N N . ALA A 1 298 ? 9.008 -9.806 -3.120 1.00 95.69 298 ALA A N 1
ATOM 2332 C CA . ALA A 1 298 ? 9.814 -8.781 -2.464 1.00 95.69 298 ALA A CA 1
ATOM 2333 C C . ALA A 1 298 ? 9.842 -8.942 -0.942 1.00 95.69 298 ALA A C 1
ATOM 2335 O O . ALA A 1 298 ? 10.914 -8.841 -0.343 1.00 95.69 298 ALA A O 1
ATOM 2336 N N . HIS A 1 299 ? 8.692 -9.229 -0.325 1.00 93.88 299 HIS A N 1
ATOM 2337 C CA . HIS A 1 299 ? 8.622 -9.528 1.103 1.00 93.88 299 HIS A CA 1
ATOM 2338 C C . HIS A 1 299 ? 9.418 -10.788 1.445 1.00 93.88 299 HIS A C 1
ATOM 2340 O O . HIS A 1 299 ? 10.228 -10.749 2.366 1.00 93.88 299 HIS A O 1
ATOM 2346 N N . ASP A 1 300 ? 9.262 -11.865 0.670 1.00 92.81 300 ASP A N 1
ATOM 2347 C CA . ASP A 1 300 ? 10.033 -13.103 0.842 1.00 92.81 300 ASP A CA 1
ATOM 2348 C C . ASP A 1 300 ? 11.549 -12.856 0.747 1.00 92.81 300 ASP A C 1
ATOM 2350 O O . ASP A 1 300 ? 12.320 -13.307 1.592 1.00 92.81 300 ASP A O 1
ATOM 2354 N N . HIS A 1 301 ? 11.986 -12.043 -0.219 1.00 90.62 301 HIS A N 1
ATOM 2355 C CA . HIS A 1 301 ? 13.398 -11.696 -0.377 1.00 90.62 301 HIS A CA 1
ATOM 2356 C C . HIS A 1 301 ? 13.965 -10.912 0.820 1.00 90.62 301 HIS A C 1
ATOM 2358 O O . HIS A 1 301 ? 15.099 -11.151 1.236 1.00 90.62 301 HIS A O 1
ATOM 2364 N N . LEU A 1 302 ? 13.184 -9.993 1.394 1.00 88.19 302 LEU A N 1
ATOM 2365 C CA . LEU A 1 302 ? 13.567 -9.264 2.607 1.00 88.19 302 LEU A CA 1
ATOM 2366 C C . LEU A 1 302 ? 13.565 -10.164 3.851 1.00 88.19 302 LEU A C 1
ATOM 2368 O O . LEU A 1 302 ? 14.458 -10.042 4.683 1.00 88.19 302 LEU A O 1
ATOM 2372 N N . HIS A 1 303 ? 12.616 -11.095 3.967 1.00 86.19 303 HIS A N 1
ATOM 2373 C CA . HIS A 1 303 ? 12.606 -12.076 5.055 1.00 86.19 303 HIS A CA 1
ATOM 2374 C C . HIS A 1 303 ? 13.816 -13.009 4.992 1.00 86.19 303 HIS A C 1
ATOM 2376 O O . HIS A 1 303 ? 14.474 -13.235 6.004 1.00 86.19 303 HIS A O 1
ATOM 2382 N N . ALA A 1 304 ? 14.174 -13.491 3.799 1.00 84.56 304 ALA A N 1
ATOM 2383 C CA . ALA A 1 304 ? 15.372 -14.301 3.611 1.00 84.56 304 ALA A CA 1
ATOM 2384 C C . ALA A 1 304 ? 16.649 -13.547 4.025 1.00 84.56 304 ALA A C 1
ATOM 2386 O O . ALA A 1 304 ? 17.578 -14.157 4.561 1.00 84.56 304 ALA A O 1
ATOM 2387 N N . LEU A 1 305 ? 16.696 -12.228 3.807 1.00 80.75 305 LEU A N 1
ATOM 2388 C CA . LEU A 1 305 ? 17.793 -11.377 4.264 1.00 80.75 305 LEU A CA 1
ATOM 2389 C C . LEU A 1 305 ? 17.850 -11.298 5.799 1.00 80.75 305 LEU A C 1
ATOM 2391 O O . LEU A 1 305 ? 18.933 -11.458 6.365 1.00 80.75 305 LEU A O 1
ATOM 2395 N N . ASP A 1 306 ? 16.707 -11.121 6.470 1.00 78.75 306 ASP A N 1
ATOM 2396 C CA . ASP A 1 306 ? 16.630 -11.121 7.938 1.00 78.75 306 ASP A CA 1
ATOM 2397 C C . ASP A 1 306 ? 17.044 -12.482 8.534 1.00 78.75 306 ASP A C 1
ATOM 2399 O O . ASP A 1 306 ? 17.769 -12.540 9.524 1.00 78.75 306 ASP A O 1
ATOM 2403 N N . GLU A 1 307 ? 16.661 -13.601 7.915 1.00 79.56 307 GLU A N 1
ATOM 2404 C CA . GLU A 1 307 ? 17.064 -14.932 8.388 1.00 79.56 307 GLU A CA 1
ATOM 2405 C C . GLU A 1 307 ? 18.566 -15.193 8.213 1.00 79.56 307 GLU A C 1
ATOM 2407 O O . GLU A 1 307 ? 19.226 -15.754 9.093 1.00 79.56 307 GLU A O 1
ATOM 2412 N N . GLN A 1 308 ? 19.130 -14.832 7.053 1.00 75.19 308 GLN A N 1
ATOM 2413 C CA . GLN A 1 308 ? 20.572 -14.948 6.801 1.00 75.19 308 GLN A CA 1
ATOM 2414 C C . GLN A 1 308 ? 21.363 -14.140 7.825 1.00 75.19 308 GLN A C 1
ATOM 2416 O O . GLN A 1 308 ? 22.386 -14.597 8.345 1.00 75.19 308 GLN A O 1
ATOM 2421 N N . TRP A 1 309 ? 20.844 -12.960 8.134 1.00 68.00 309 TRP A N 1
ATOM 2422 C CA . TRP A 1 309 ? 21.353 -12.096 9.166 1.00 68.00 309 TRP A CA 1
ATOM 2423 C C . TRP A 1 309 ? 21.326 -12.745 10.556 1.00 68.00 309 TRP A C 1
ATOM 2425 O O . TRP A 1 309 ? 22.375 -12.852 11.198 1.00 68.00 309 TRP A O 1
ATOM 2435 N N . GLU A 1 310 ? 20.167 -13.222 11.012 1.00 69.12 310 GLU A N 1
ATOM 2436 C CA . GLU A 1 310 ? 20.015 -13.849 12.330 1.00 69.12 310 GLU A CA 1
ATOM 2437 C C . GLU A 1 310 ? 20.947 -15.057 12.489 1.00 69.12 310 GLU A C 1
ATOM 2439 O O . GLU A 1 310 ? 21.616 -15.205 13.516 1.00 69.12 310 GLU A O 1
ATOM 2444 N N . ARG A 1 311 ? 21.097 -15.869 11.433 1.00 72.31 311 ARG A N 1
ATOM 2445 C CA . ARG A 1 311 ? 22.061 -16.982 11.398 1.00 72.31 311 ARG A CA 1
ATOM 2446 C C . ARG A 1 311 ? 23.515 -16.512 11.503 1.00 72.31 311 ARG A C 1
ATOM 2448 O O . ARG A 1 311 ? 24.335 -17.213 12.096 1.00 72.31 311 ARG A O 1
ATOM 2455 N N . SER A 1 312 ? 23.855 -15.359 10.924 1.00 64.81 312 SER A N 1
ATOM 2456 C CA . SER A 1 312 ? 25.214 -14.804 10.977 1.00 64.81 312 SER A CA 1
ATOM 2457 C C . SER A 1 312 ? 25.597 -14.341 12.388 1.00 64.81 312 SER A C 1
ATOM 2459 O O . SER A 1 312 ? 26.708 -14.630 12.825 1.00 64.81 312 SER A O 1
ATOM 2461 N N . ILE A 1 313 ? 24.666 -13.734 13.135 1.00 62.75 313 ILE A N 1
ATOM 2462 C CA . ILE A 1 313 ? 24.869 -13.364 14.546 1.00 62.75 313 ILE A CA 1
ATOM 2463 C C . ILE A 1 313 ? 24.906 -14.611 15.434 1.00 62.75 313 ILE A C 1
ATOM 2465 O O . ILE A 1 313 ? 25.778 -14.726 16.291 1.00 62.75 313 ILE A O 1
ATOM 2469 N N . GLY A 1 314 ? 24.004 -15.575 15.215 1.00 55.66 314 GLY A N 1
ATOM 2470 C CA . GLY A 1 314 ? 23.944 -16.806 16.011 1.00 55.66 314 GLY A CA 1
ATOM 2471 C C . GLY A 1 314 ? 25.225 -17.648 15.955 1.00 55.66 314 GLY A C 1
ATOM 2472 O O . GLY A 1 314 ? 25.552 -18.325 16.923 1.00 55.66 314 GLY A O 1
ATOM 2473 N N . ARG A 1 315 ? 25.998 -17.562 14.861 1.00 52.81 315 ARG A N 1
ATOM 2474 C CA . ARG A 1 315 ? 27.338 -18.176 14.747 1.00 52.81 315 ARG A CA 1
ATOM 2475 C C . ARG A 1 315 ? 28.450 -17.390 15.448 1.00 52.81 315 ARG A C 1
ATOM 2477 O O . ARG A 1 315 ? 29.491 -17.966 15.734 1.00 52.81 315 ARG A O 1
ATOM 2484 N N . ILE A 1 316 ? 28.256 -16.095 15.701 1.00 49.91 316 ILE A N 1
ATOM 2485 C CA . ILE A 1 316 ? 29.196 -15.256 16.466 1.00 49.91 316 ILE A CA 1
ATOM 2486 C C . ILE A 1 316 ? 28.979 -15.465 17.979 1.00 49.91 316 ILE A C 1
ATOM 2488 O O . ILE A 1 316 ? 29.911 -15.307 18.759 1.00 49.91 316 ILE A O 1
ATOM 2492 N N . ALA A 1 317 ? 27.783 -15.897 18.393 1.00 39.50 317 ALA A N 1
ATOM 2493 C CA . ALA A 1 317 ? 27.416 -16.174 19.783 1.00 39.50 317 ALA A CA 1
ATOM 2494 C C . ALA A 1 317 ? 27.621 -17.647 20.212 1.00 39.50 317 ALA A C 1
ATOM 2496 O O . ALA A 1 317 ? 26.776 -18.211 20.906 1.00 39.50 317 ALA A O 1
ATOM 2497 N N . SER A 1 318 ? 28.725 -18.292 19.818 1.00 30.45 318 SER A N 1
ATOM 2498 C CA . SER A 1 318 ? 29.185 -19.517 20.494 1.00 30.45 318 SER A CA 1
ATOM 2499 C C . SER A 1 318 ? 30.128 -19.123 21.638 1.00 30.45 318 SER A C 1
ATOM 2501 O O . SER A 1 318 ? 31.190 -18.567 21.353 1.00 30.45 318 SER A O 1
ATOM 2503 N N . PRO A 1 319 ? 29.781 -19.370 22.916 1.00 38.31 319 PRO A N 1
ATOM 2504 C CA . PRO A 1 319 ? 30.726 -19.205 24.012 1.00 38.31 319 PRO A CA 1
ATOM 2505 C C . PRO A 1 319 ? 31.863 -20.206 23.810 1.00 38.31 319 PRO A C 1
ATOM 2507 O O . PRO A 1 319 ? 31.612 -21.400 23.651 1.00 38.31 319 PRO A O 1
ATOM 2510 N N . GLN A 1 320 ? 33.102 -19.717 23.784 1.00 39.34 320 GLN A N 1
ATOM 2511 C CA . GLN A 1 320 ? 34.259 -20.579 23.980 1.00 39.34 320 GLN A CA 1
ATOM 2512 C C . GLN A 1 320 ? 34.119 -21.292 25.325 1.00 39.34 320 GLN A C 1
ATOM 2514 O O . GLN A 1 320 ? 33.700 -20.689 26.313 1.00 39.34 320 GLN A O 1
ATOM 2519 N N . ASP A 1 321 ? 34.471 -22.572 25.309 1.00 37.16 321 ASP A N 1
ATOM 2520 C CA . ASP A 1 321 ? 34.674 -23.427 26.465 1.00 37.16 321 ASP 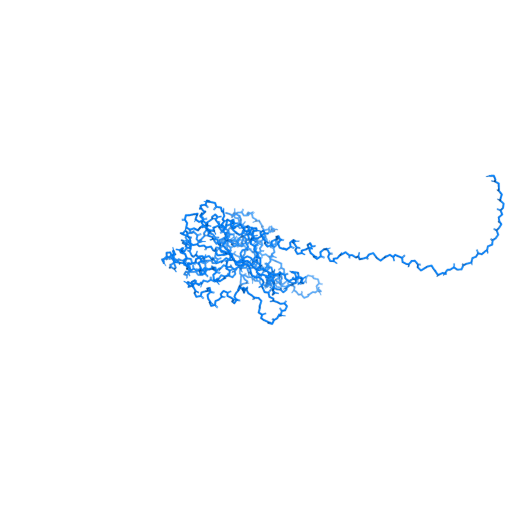A CA 1
ATOM 2521 C C . ASP A 1 321 ? 35.492 -22.705 27.546 1.00 37.16 321 ASP A C 1
ATOM 2523 O O . ASP A 1 321 ? 36.717 -22.622 27.462 1.00 37.16 321 ASP A O 1
ATOM 2527 N N . ASP A 1 322 ? 34.823 -22.224 28.595 1.00 35.62 322 ASP A N 1
ATOM 2528 C CA . ASP A 1 322 ? 35.472 -21.961 29.876 1.00 35.62 322 ASP A CA 1
ATOM 2529 C C . ASP A 1 322 ? 35.637 -23.323 30.559 1.00 35.62 322 ASP A C 1
ATOM 2531 O O . ASP A 1 322 ? 34.816 -23.793 31.352 1.00 35.62 322 ASP A O 1
ATOM 2535 N N . SER A 1 323 ? 36.693 -24.024 30.148 1.00 35.94 323 SER A N 1
ATOM 2536 C CA . SER A 1 323 ? 37.203 -25.197 30.839 1.00 35.94 323 SER A CA 1
ATOM 2537 C C . SER A 1 323 ? 37.414 -24.841 32.308 1.00 35.94 323 SER A C 1
ATOM 2539 O O . SER A 1 323 ? 38.236 -23.984 32.634 1.00 35.94 323 SER A O 1
ATOM 2541 N N . GLY A 1 324 ? 36.666 -25.510 33.185 1.00 32.38 324 GLY A N 1
ATOM 2542 C CA . GLY A 1 324 ? 36.780 -25.381 34.628 1.00 32.38 324 GLY A CA 1
ATOM 2543 C C . GLY A 1 324 ? 38.203 -25.657 35.105 1.00 32.38 324 GLY A C 1
ATOM 2544 O O . GLY A 1 324 ? 38.609 -26.807 35.262 1.00 32.38 324 GLY A O 1
ATOM 2545 N N . ALA A 1 325 ? 38.942 -24.589 35.389 1.00 32.22 325 ALA A N 1
ATOM 2546 C CA . ALA A 1 325 ? 40.081 -24.630 36.286 1.00 32.22 325 ALA A CA 1
ATOM 2547 C C . ALA A 1 325 ? 39.532 -24.692 37.718 1.00 32.22 325 ALA A C 1
ATOM 2549 O O . ALA A 1 325 ? 39.187 -23.677 38.325 1.00 32.22 325 ALA A O 1
ATOM 2550 N N . ALA A 1 326 ? 39.396 -25.913 38.235 1.00 32.41 326 ALA A N 1
ATOM 2551 C CA . ALA A 1 326 ? 39.109 -26.164 39.636 1.00 32.41 326 ALA A CA 1
ATOM 2552 C C . ALA A 1 326 ? 40.255 -25.610 40.499 1.00 32.41 326 ALA A C 1
ATOM 2554 O O . ALA A 1 326 ? 41.366 -26.136 40.505 1.00 32.41 326 ALA A O 1
ATOM 2555 N N . LEU A 1 327 ? 39.970 -24.536 41.235 1.00 34.34 327 LEU A N 1
ATOM 2556 C CA . LEU A 1 327 ? 40.755 -24.109 42.387 1.00 34.34 327 LEU A CA 1
ATOM 2557 C C . LEU A 1 327 ? 40.364 -24.997 43.577 1.00 34.34 327 LEU A C 1
ATOM 2559 O O . LEU A 1 327 ? 39.422 -24.700 44.309 1.00 34.34 327 LEU A O 1
ATOM 2563 N N . GLU A 1 328 ? 41.086 -26.102 43.759 1.00 31.22 328 GLU A N 1
ATOM 2564 C CA . GLU A 1 328 ? 41.161 -26.797 45.044 1.00 31.22 328 GLU A CA 1
ATOM 2565 C C . GLU A 1 328 ? 42.044 -25.984 45.999 1.00 31.22 328 GLU A C 1
ATOM 2567 O O . GLU A 1 328 ? 43.219 -25.731 45.735 1.00 31.22 328 GLU A O 1
ATOM 2572 N N . GLY A 1 329 ? 41.465 -25.560 47.123 1.00 29.39 329 GLY A N 1
ATOM 2573 C CA . GLY A 1 329 ? 42.165 -24.773 48.129 1.00 29.39 329 GLY A CA 1
ATOM 2574 C C . GLY A 1 329 ? 41.398 -24.655 49.441 1.00 29.39 329 GLY A C 1
ATOM 2575 O O . GLY A 1 329 ? 40.701 -23.675 49.672 1.00 29.39 329 GLY A O 1
ATOM 2576 N N . SER A 1 330 ? 41.638 -25.628 50.321 1.00 29.81 330 SER A N 1
ATOM 2577 C CA . SER A 1 330 ? 41.563 -25.537 51.788 1.00 29.81 330 SER A CA 1
ATOM 2578 C C . SER A 1 330 ? 40.203 -25.433 52.486 1.00 29.81 330 SER A C 1
ATOM 2580 O O . SER A 1 330 ? 39.658 -24.351 52.688 1.00 29.81 330 SER A O 1
ATOM 2582 N N . ARG A 1 331 ? 39.803 -26.560 53.097 1.00 30.98 331 ARG A N 1
ATOM 2583 C CA . ARG A 1 331 ? 39.296 -26.606 54.482 1.00 30.98 331 ARG A CA 1
ATOM 2584 C C . ARG A 1 331 ? 39.705 -27.918 55.178 1.00 30.98 331 ARG A C 1
ATOM 2586 O O . ARG A 1 331 ? 39.060 -28.945 55.031 1.00 30.98 331 ARG A O 1
ATOM 2593 N N . SER A 1 332 ? 40.837 -27.826 55.879 1.00 32.72 332 SER A N 1
ATOM 2594 C CA . SER A 1 332 ? 41.163 -28.380 57.208 1.00 32.72 332 SER A CA 1
ATOM 2595 C C . SER A 1 332 ? 40.505 -29.685 57.696 1.00 32.72 332 SER A C 1
ATOM 2597 O O . SER A 1 332 ? 39.341 -29.701 58.091 1.00 32.72 332 SER A O 1
ATOM 2599 N N . ASP A 1 333 ? 41.349 -30.715 57.798 1.00 31.83 333 ASP A N 1
ATOM 2600 C CA . ASP A 1 333 ? 41.621 -31.563 58.973 1.00 31.83 333 ASP A CA 1
ATOM 2601 C C . ASP A 1 333 ? 40.575 -31.657 60.101 1.00 31.83 333 ASP A C 1
ATOM 2603 O O . ASP A 1 333 ? 40.485 -30.775 60.954 1.00 31.83 333 ASP A O 1
ATOM 2607 N N . ILE A 1 334 ? 39.963 -32.842 60.229 1.00 35.00 334 ILE A N 1
ATOM 2608 C CA . ILE A 1 334 ? 39.749 -33.510 61.524 1.00 35.00 334 ILE A CA 1
ATOM 2609 C C . ILE A 1 334 ? 40.136 -34.989 61.361 1.00 35.00 334 ILE A C 1
ATOM 2611 O O . ILE A 1 334 ? 39.417 -35.783 60.758 1.00 35.00 334 ILE A O 1
ATOM 2615 N N . ARG A 1 335 ? 41.297 -35.359 61.915 1.00 32.53 335 ARG A N 1
ATOM 2616 C CA . ARG A 1 335 ? 41.629 -36.739 62.307 1.00 32.53 335 ARG A CA 1
ATOM 2617 C C . ARG A 1 335 ? 40.819 -37.071 63.562 1.00 32.53 335 ARG A C 1
ATOM 2619 O O . ARG A 1 335 ? 40.797 -36.245 64.466 1.00 32.53 335 ARG A O 1
ATOM 2626 N N . ASP A 1 336 ? 40.219 -38.256 63.659 1.00 32.41 336 ASP A N 1
ATOM 2627 C CA . ASP A 1 336 ? 40.788 -39.353 64.459 1.00 32.41 336 ASP A CA 1
ATOM 2628 C C . ASP A 1 336 ? 39.858 -40.577 64.595 1.00 32.41 336 ASP A C 1
ATOM 2630 O O . ASP A 1 336 ? 38.642 -40.450 64.706 1.00 32.41 336 ASP A O 1
ATOM 2634 N N . LYS A 1 337 ? 40.524 -41.730 64.766 1.00 33.09 337 LYS A N 1
ATOM 2635 C CA . LYS A 1 337 ? 40.102 -42.996 65.410 1.00 33.09 337 LYS A CA 1
ATOM 2636 C C . LYS A 1 337 ? 39.289 -44.050 64.635 1.00 33.09 337 LYS A C 1
ATOM 2638 O O . LYS A 1 337 ? 38.107 -43.895 64.374 1.00 33.09 337 LYS A O 1
ATOM 2643 N N . LYS A 1 338 ? 39.986 -45.192 64.448 1.00 32.34 338 LYS A N 1
ATOM 2644 C CA . LYS A 1 338 ? 39.666 -46.575 64.898 1.00 32.34 338 LYS A CA 1
ATOM 2645 C C . LYS A 1 338 ? 38.185 -46.977 64.793 1.00 32.34 338 LYS A C 1
ATOM 2647 O O . LYS A 1 338 ? 37.344 -46.371 65.431 1.00 32.34 338 LYS A O 1
ATOM 2652 N N . ASP A 1 339 ? 37.824 -48.091 64.165 1.00 36.03 339 ASP A N 1
ATOM 2653 C CA . ASP A 1 339 ? 38.198 -49.441 64.599 1.00 36.03 339 ASP A CA 1
ATOM 2654 C C . ASP A 1 339 ? 37.638 -50.476 63.589 1.00 36.03 339 ASP A C 1
ATOM 2656 O O . ASP A 1 339 ? 36.573 -50.266 63.017 1.00 36.03 339 ASP A O 1
ATOM 2660 N N . LYS A 1 340 ? 38.326 -51.619 63.482 1.00 35.59 340 LYS A N 1
ATOM 2661 C CA . LYS A 1 340 ? 37.772 -52.980 63.302 1.00 35.59 340 LYS A CA 1
ATOM 2662 C C . LYS A 1 340 ? 36.972 -53.390 62.042 1.00 35.59 340 LYS A C 1
ATOM 2664 O O . LYS A 1 340 ? 35.762 -53.256 61.961 1.00 35.59 340 LYS A O 1
ATOM 2669 N N . SER A 1 341 ? 37.684 -54.168 61.219 1.00 35.78 341 SER A N 1
ATOM 2670 C CA . SER A 1 341 ? 37.490 -55.622 61.031 1.00 35.78 341 SER A CA 1
ATOM 2671 C C . SER A 1 341 ? 36.309 -56.174 60.214 1.00 35.78 341 SER A C 1
ATOM 2673 O O . SER A 1 341 ? 35.155 -55.944 60.549 1.00 35.78 341 SER A O 1
ATOM 2675 N N . LEU A 1 342 ? 36.700 -57.124 59.351 1.00 40.69 342 LEU A N 1
ATOM 2676 C CA . LEU A 1 342 ? 36.057 -58.392 58.966 1.00 40.69 342 LEU A CA 1
ATOM 2677 C C . LEU A 1 342 ? 35.468 -58.504 57.549 1.00 40.69 342 LEU A C 1
ATOM 2679 O O . LEU A 1 342 ? 34.356 -58.067 57.284 1.00 40.69 342 LEU A O 1
ATOM 2683 N N . GLN A 1 343 ? 36.247 -59.287 56.786 1.00 37.78 343 GLN A N 1
ATOM 2684 C CA . GLN A 1 343 ? 35.934 -60.249 55.720 1.00 37.78 343 GLN A CA 1
ATOM 2685 C C . GLN A 1 343 ? 35.764 -59.741 54.293 1.00 37.78 343 GLN A C 1
ATOM 2687 O O . GLN A 1 343 ? 34.820 -58.979 54.011 1.00 37.78 343 GLN A O 1
#

Sequence (343 aa):
MRLNRLLFEAEEINLTLRNPQDGRGEGEESAIVRLGQDDARAQHVRKVLRAKTGDEVRVGVLNGGRNDRAVVEWTEGGELHLAMGPSLPLLTPPSEALRPRVDVLLAMQAPLRMERIIPHMVALGVGRLLITSAKKVEKSYWGSHLLREPQALRELVVEGLSQAGDTIVPDIIIDRRLKRFLSDKLEVLYPSSPPPSASSSFQHTLRVLSHPFRALHDSVGVDTRFRQLSWPFPVPKNGLKGETAVGQPRLLLAIGPESGWEEPYELELFREHGFQQITLGPRVLRTETAVPALLALAHDHLHALDEQWERSIGRIASPQDDSGAALEGSRSDIRDKKDKSLQ

Foldseek 3Di:
DQFQEAEDEPVQWDWDFDDPPPPPDDGFIWTKGKAAQPDPVLCNCCPPVVDDAQAAAKYAYAQAATARGFGWDADPNRMTMTTRGGVVRRHDGDQLLPQAQEAEEEEQEQPVVCLLVLLVLLLLRHQAYEYEHAPPDDPCSCVDPCNVPPVNVVVSNSNSCSRNVHRYGHHYHYYHDVLCCLPPPCCVVANLDDPPPDDVFAAFEAAAEEDADDPPPDPDDDQDALVNGDGSDDQDLPDPDDSHSGRYYHYYYYDYYQVGHDPPVVVVSSVVSVYDYHYPDDDRDGPSVVSNVVSVSRVVSSVVVVVVSVVVVVVVPDDPDPPDPDDDDDDDDDDDDDDDDDD

Radius of gyration: 28.76 Å; Cα contacts (8 Å, |Δi|>4): 556; chains: 1; bounding box: 73×75×96 Å

InterPro domains:
  IPR006700 Ribosomal RNA small subunit methyltransferase E [PTHR30027] (31-297)
  IPR029026 tRNA (guanine-N1-)-methyltransferase, N-terminal [G3DSA:3.40.1280.10] (25-311)
  IPR029028 Alpha/beta knot methyltransferases [SSF75217] (98-303)
  IPR046886 Ribosomal RNA small subunit methyltransferase E, methyltransferase domain [PF04452] (101-185)
  IPR046886 Ribosomal RNA small subunit methyltransferase E, methyltransferase domain [PF04452] (247-298)
  IPR046886 Ribosomal RNA small subunit methyltransferase E, methyltransferase domain [cd18084] (102-298)

pLDDT: mean 81.65, std 20.17, range [29.39, 98.44]

Secondary structure (DSSP, 8-state):
---SSEEE-GGGPEEEEPPPTTS-S--PEEEEEEE-TTSHHHHIIIIII-PPTT-EEEEEETTS-EEEEEEEEE-TTSPEEEEEEEHHHHHSPPPGGGS-SEEEEEEP--HHHHHHHHHHHHHTTEEEEEEE--TTS-GGGGGSHHHH-HHHHHHHHHHHHHHHT---PPEEEEES-HHHIIIIIHHHHS-SS--SS--S----EEEEEE----TTT-TT-----GGG---SSPPPSS-S-SS--TT--EEEEEE--TT-SPTTHHHHHHHHTTPEEE---SS---HHHHHHHHHHHHHHHHHHHHHHHHHHHHHH---------------------------